Protein AF-A0A2J7VE51-F1 (afdb_monomer_lite)

Sequence (321 aa):
MEKVQTIRTIAELASIPEGDLPSCLAALHRGIVEARRQHAVALCEGLIASEVAFEFSTFIWRPTGKREAFSALAAKLGPETPVGELPVRPSVRFVLHQKNVFCLEDLSAISENELLRGDGVGVKTVGRLRELLQSIGLDLLPNPDQRGREFDESRALRRLPDEARASSLKGLSDTNSISHLGLRGGTLRRALRAGFRIIGELRATSPRVLATRFGRSERREIYARLLETGIAFSETPSPTELWKNGLVARDELQFPDEPETPLADLQPWLGAAFKPLQKRGMKDLGALLAAADRNELASISGIGKSTADKLVELIETHRTV

Radius of gyration: 29.29 Å; chains: 1; bounding box: 66×51×77 Å

Structure (mmCIF, N/CA/C/O backbone):
data_AF-A0A2J7VE51-F1
#
_entry.id   AF-A0A2J7VE51-F1
#
loop_
_atom_site.group_PDB
_atom_site.id
_atom_site.type_symbol
_atom_site.label_atom_id
_atom_site.label_alt_id
_atom_site.label_comp_id
_atom_site.label_asym_id
_atom_site.label_entity_id
_atom_site.label_seq_id
_atom_site.pdbx_PDB_ins_code
_atom_site.Cartn_x
_atom_site.Cartn_y
_atom_site.Cartn_z
_atom_site.occupancy
_atom_site.B_iso_or_equiv
_atom_site.auth_seq_id
_atom_site.auth_comp_id
_atom_site.auth_asym_id
_atom_site.auth_atom_id
_atom_site.pdbx_PDB_model_num
ATOM 1 N N . MET A 1 1 ? -38.245 -4.084 16.280 1.00 35.88 1 MET A N 1
ATOM 2 C CA . MET A 1 1 ? -38.831 -4.725 15.083 1.00 35.88 1 MET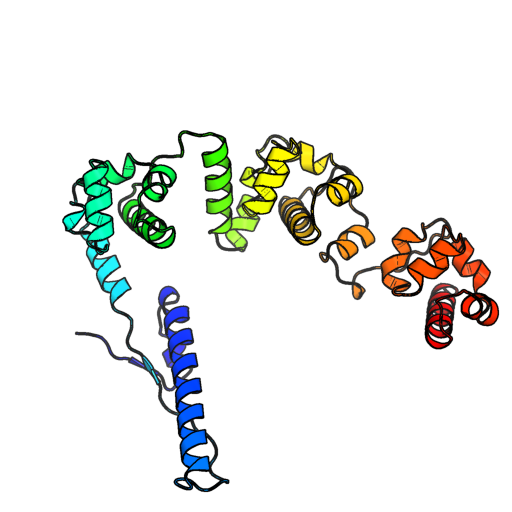 A CA 1
ATOM 3 C C . MET A 1 1 ? -37.780 -4.678 13.990 1.00 35.88 1 MET A C 1
ATOM 5 O O . MET A 1 1 ? -37.394 -3.580 13.617 1.00 35.88 1 MET A O 1
ATOM 9 N N . GLU A 1 2 ? -37.252 -5.822 13.549 1.00 47.28 2 GLU A N 1
ATOM 10 C CA . GLU A 1 2 ? -36.299 -5.862 12.428 1.00 47.28 2 GLU A CA 1
ATOM 11 C C . GLU A 1 2 ? -37.011 -5.376 11.156 1.00 47.28 2 GLU A C 1
ATOM 13 O O . GLU A 1 2 ? -37.992 -5.985 10.725 1.00 47.28 2 GLU A O 1
ATOM 18 N N . LYS A 1 3 ? -36.564 -4.256 10.572 1.00 58.28 3 LYS A N 1
ATOM 19 C CA . LYS A 1 3 ? -37.090 -3.780 9.286 1.00 58.28 3 LYS A CA 1
ATOM 20 C C . LYS A 1 3 ? -36.588 -4.709 8.184 1.00 58.28 3 LYS A C 1
ATOM 22 O O . LYS A 1 3 ? -35.434 -4.643 7.777 1.00 58.28 3 LYS A O 1
ATOM 27 N N . VAL A 1 4 ? -37.459 -5.596 7.720 1.00 67.31 4 VAL A N 1
ATOM 28 C CA . VAL A 1 4 ? -37.229 -6.393 6.514 1.00 67.31 4 VAL A CA 1
ATOM 29 C C . VAL A 1 4 ? -37.524 -5.501 5.311 1.00 67.31 4 VAL A C 1
ATOM 31 O O . VAL A 1 4 ? -38.643 -5.005 5.185 1.00 67.31 4 VAL A O 1
ATOM 34 N N . GLN A 1 5 ? -36.541 -5.288 4.438 1.00 74.25 5 GLN A N 1
ATOM 35 C CA . GLN A 1 5 ? -36.710 -4.477 3.233 1.00 74.25 5 GLN A CA 1
ATOM 36 C C . GLN A 1 5 ? -36.682 -5.388 2.005 1.00 74.25 5 GLN A C 1
ATOM 38 O O . GLN A 1 5 ? -35.756 -6.176 1.815 1.00 74.25 5 GLN A O 1
ATOM 43 N N . THR A 1 6 ? -37.725 -5.314 1.180 1.00 77.62 6 THR A N 1
ATOM 44 C CA . THR A 1 6 ? -37.756 -6.024 -0.106 1.00 77.62 6 THR A CA 1
ATOM 45 C C . THR A 1 6 ? -37.209 -5.083 -1.166 1.00 77.62 6 THR A C 1
ATOM 47 O O . THR A 1 6 ? -37.715 -3.976 -1.297 1.00 77.62 6 THR A O 1
ATOM 50 N N . ILE A 1 7 ? -36.177 -5.521 -1.883 1.00 76.38 7 ILE A N 1
ATOM 51 C CA . ILE A 1 7 ? -35.511 -4.776 -2.949 1.00 76.38 7 ILE A CA 1
ATOM 52 C C . ILE A 1 7 ? -35.886 -5.434 -4.278 1.00 76.38 7 ILE A C 1
ATOM 54 O O . ILE A 1 7 ? -35.604 -6.613 -4.516 1.00 76.38 7 ILE A O 1
ATOM 58 N N . ARG A 1 8 ? -36.555 -4.659 -5.124 1.00 73.94 8 ARG A N 1
ATOM 59 C CA . ARG A 1 8 ? -37.052 -5.007 -6.460 1.00 73.94 8 ARG A CA 1
ATOM 60 C C . ARG A 1 8 ? -36.501 -4.069 -7.530 1.00 73.94 8 ARG A C 1
ATOM 62 O O . ARG A 1 8 ? -36.429 -4.454 -8.690 1.00 73.94 8 ARG A O 1
ATOM 69 N N . THR A 1 9 ? -36.106 -2.850 -7.157 1.00 75.38 9 THR A N 1
ATOM 70 C CA . THR A 1 9 ? -35.620 -1.831 -8.101 1.00 75.38 9 THR A CA 1
ATOM 71 C C . THR A 1 9 ? -34.297 -1.201 -7.661 1.00 75.38 9 THR A C 1
ATOM 73 O O . THR A 1 9 ? -33.919 -1.238 -6.490 1.00 75.38 9 THR A O 1
ATOM 76 N N . ILE A 1 10 ? -33.587 -0.577 -8.608 1.00 74.31 10 ILE A N 1
ATOM 77 C CA . ILE A 1 10 ? -32.349 0.176 -8.334 1.00 74.31 10 ILE A CA 1
ATOM 78 C C . ILE A 1 10 ? -32.630 1.374 -7.410 1.00 74.31 10 ILE A C 1
ATOM 80 O O . ILE A 1 10 ? -31.809 1.697 -6.557 1.00 74.31 10 ILE A O 1
ATOM 84 N N . ALA A 1 11 ? -33.808 1.994 -7.524 1.00 74.25 11 ALA A N 1
ATOM 85 C CA . ALA A 1 11 ? -34.221 3.092 -6.652 1.00 74.25 11 ALA A CA 1
ATOM 86 C C . ALA A 1 11 ? -34.352 2.648 -5.183 1.00 74.25 11 ALA A C 1
ATOM 88 O O . ALA A 1 11 ? -33.939 3.365 -4.275 1.00 74.25 11 ALA A O 1
ATOM 89 N N . GLU A 1 12 ? -34.855 1.435 -4.939 1.00 75.62 12 GLU A N 1
ATOM 90 C CA . GLU A 1 12 ? -34.926 0.860 -3.590 1.00 75.62 12 GLU A CA 1
ATOM 91 C C . GLU A 1 12 ? -33.536 0.507 -3.045 1.00 75.62 12 GLU A C 1
ATOM 93 O O . GLU A 1 12 ? -33.290 0.676 -1.852 1.00 75.62 12 GLU A O 1
ATOM 98 N N . LEU A 1 13 ? -32.599 0.101 -3.907 1.00 75.25 13 LEU A N 1
ATOM 99 C CA . LEU A 1 13 ? -31.197 -0.096 -3.525 1.00 75.25 13 LEU A CA 1
ATOM 100 C C . LEU A 1 13 ? -30.517 1.231 -3.135 1.00 75.25 13 LEU A C 1
ATOM 102 O O . LEU A 1 13 ? -29.744 1.266 -2.182 1.00 75.25 13 LEU A O 1
ATOM 106 N N . ALA A 1 14 ? -30.833 2.322 -3.840 1.00 76.19 14 ALA A N 1
ATOM 107 C CA . ALA A 1 14 ? -30.306 3.661 -3.560 1.00 76.19 14 ALA A CA 1
ATOM 108 C C . ALA A 1 14 ? -30.848 4.270 -2.253 1.00 76.19 14 ALA A C 1
ATOM 110 O O . ALA A 1 14 ? -30.254 5.197 -1.714 1.00 76.19 14 ALA A O 1
ATOM 111 N N . SER A 1 15 ? -31.952 3.736 -1.717 1.00 76.44 15 SER A N 1
ATOM 112 C CA . SER A 1 15 ? -32.501 4.151 -0.418 1.00 76.44 15 SER A CA 1
ATOM 113 C C . SER A 1 15 ? -31.741 3.585 0.793 1.00 76.44 15 SER A C 1
ATOM 115 O O . SER A 1 15 ? -32.050 3.929 1.935 1.00 76.44 15 SER A O 1
ATOM 117 N N . ILE A 1 16 ? -30.761 2.704 0.563 1.00 76.69 16 ILE A N 1
ATOM 118 C CA . ILE A 1 16 ? -29.966 2.060 1.612 1.00 76.69 16 ILE A CA 1
ATOM 119 C C . ILE A 1 16 ? -28.848 3.010 2.064 1.00 76.69 16 ILE A C 1
ATOM 121 O O . ILE A 1 16 ? -28.157 3.571 1.214 1.00 76.69 16 ILE A O 1
ATOM 125 N N . PRO A 1 17 ? -28.600 3.159 3.381 1.00 77.06 17 PRO A N 1
ATOM 126 C CA . PRO A 1 17 ? -27.478 3.948 3.881 1.00 77.06 17 PRO A CA 1
ATOM 127 C C . PRO A 1 17 ? -26.143 3.494 3.273 1.00 77.06 17 PRO A C 1
ATOM 129 O O . PRO A 1 17 ? -25.853 2.295 3.241 1.00 77.06 17 PRO A O 1
ATOM 132 N N . GLU A 1 18 ? -25.293 4.441 2.858 1.00 70.19 18 GLU A N 1
ATOM 133 C CA . GLU A 1 18 ? -24.007 4.156 2.189 1.00 70.19 18 GLU A CA 1
ATOM 134 C C . GLU A 1 18 ? -23.129 3.162 2.963 1.00 70.19 18 GLU A C 1
ATOM 136 O O . GLU A 1 18 ? -22.454 2.316 2.378 1.00 70.19 18 GLU A O 1
ATOM 141 N N . GLY A 1 19 ? -23.184 3.206 4.297 1.00 63.53 19 GLY A N 1
ATOM 142 C CA . GLY A 1 19 ? -22.438 2.292 5.156 1.00 63.53 19 GLY A CA 1
ATOM 143 C C . GLY A 1 19 ? -22.862 0.824 5.035 1.00 63.53 19 GLY A C 1
ATOM 144 O O . GLY A 1 19 ? -22.019 -0.057 5.223 1.00 63.53 19 GLY A O 1
ATOM 145 N N . ASP A 1 20 ? -24.130 0.546 4.730 1.00 71.12 20 ASP A N 1
ATOM 146 C CA . ASP A 1 20 ? -24.686 -0.811 4.673 1.00 71.12 20 ASP A CA 1
ATOM 147 C C . ASP A 1 20 ? -24.828 -1.342 3.241 1.00 71.12 20 ASP A C 1
ATOM 149 O O . ASP A 1 20 ? -24.995 -2.552 3.041 1.00 71.12 20 ASP A O 1
ATOM 153 N N . LEU A 1 21 ? -24.646 -0.469 2.246 1.00 78.69 21 LEU A N 1
ATOM 154 C CA . LEU A 1 21 ? -24.623 -0.810 0.828 1.00 78.69 21 LEU A CA 1
ATOM 155 C C . LEU A 1 21 ? -23.650 -1.964 0.500 1.00 78.69 21 LEU A C 1
ATOM 157 O O . LEU A 1 21 ? -24.078 -2.904 -0.172 1.00 78.69 21 LEU A O 1
ATOM 161 N N . PRO A 1 22 ? -22.401 -2.024 1.021 1.00 74.94 22 PRO A N 1
ATOM 162 C CA . PRO A 1 22 ? -21.503 -3.149 0.740 1.00 74.94 22 PRO A CA 1
ATOM 163 C C . PRO A 1 22 ? -22.025 -4.490 1.276 1.00 74.94 22 PRO A C 1
ATOM 165 O O . PRO A 1 22 ? -21.858 -5.533 0.641 1.00 74.94 22 PRO A O 1
ATOM 168 N N . SER A 1 23 ? -22.677 -4.478 2.444 1.00 74.38 23 SER A N 1
ATOM 169 C CA . SER A 1 23 ? -23.259 -5.680 3.058 1.00 74.38 23 SER A CA 1
ATOM 170 C C . SER A 1 23 ? -24.489 -6.154 2.284 1.00 74.38 23 SER A C 1
ATOM 172 O O . SER A 1 23 ? -24.639 -7.353 2.026 1.00 74.38 23 SER A O 1
ATOM 174 N N . CYS A 1 24 ? -25.334 -5.209 1.860 1.00 80.56 24 CYS A N 1
ATOM 175 C CA . CYS A 1 24 ? -26.478 -5.474 0.999 1.00 80.56 24 CYS A CA 1
ATOM 176 C C . CYS A 1 24 ? -26.044 -6.058 -0.349 1.00 80.56 24 CYS A C 1
ATOM 178 O O . CYS A 1 24 ? -26.534 -7.117 -0.733 1.00 80.56 24 CYS A O 1
ATOM 180 N N . LEU A 1 25 ? -25.069 -5.447 -1.027 1.00 82.50 25 LEU A N 1
ATOM 181 C CA . LEU A 1 25 ? -24.543 -5.932 -2.308 1.00 82.50 25 LEU A CA 1
ATOM 182 C C . LEU A 1 25 ? -23.928 -7.332 -2.191 1.00 82.50 25 LEU A C 1
ATOM 184 O O . LEU A 1 25 ? -24.184 -8.196 -3.030 1.00 82.50 25 LEU A O 1
ATOM 188 N N . ALA A 1 26 ? -23.173 -7.602 -1.122 1.00 76.75 26 ALA A N 1
ATOM 189 C CA . ALA A 1 26 ? -22.632 -8.937 -0.871 1.00 76.75 26 ALA A CA 1
ATOM 190 C C . ALA A 1 26 ? -23.738 -9.982 -0.631 1.00 76.75 26 ALA A C 1
ATOM 192 O O . ALA A 1 26 ? -23.602 -11.139 -1.032 1.00 76.75 26 ALA A O 1
ATOM 193 N N . ALA A 1 27 ? -24.829 -9.597 0.035 1.00 80.19 27 ALA A N 1
ATOM 194 C CA . ALA A 1 27 ? -25.980 -10.466 0.254 1.00 80.19 27 ALA A CA 1
ATOM 195 C C . ALA A 1 27 ? -26.798 -10.686 -1.030 1.00 80.19 27 ALA A C 1
ATOM 197 O O . ALA A 1 27 ? -27.180 -11.823 -1.300 1.00 80.19 27 ALA A O 1
ATOM 198 N N . LEU A 1 28 ? -26.977 -9.646 -1.848 1.00 84.12 28 LEU A N 1
ATOM 199 C CA . LEU A 1 28 ? -27.619 -9.715 -3.160 1.00 84.12 28 LEU A CA 1
ATOM 200 C C . LEU A 1 28 ? -26.856 -10.660 -4.094 1.00 84.12 28 LEU A C 1
ATOM 202 O O . LEU A 1 28 ? -27.450 -11.562 -4.677 1.00 84.12 28 LEU A O 1
ATOM 206 N N . HIS A 1 29 ? -25.529 -10.520 -4.167 1.00 82.94 29 HIS A N 1
ATOM 207 C CA . HIS A 1 29 ? -24.683 -11.403 -4.970 1.00 82.94 29 HIS A CA 1
ATOM 208 C C . HIS A 1 29 ? -24.836 -12.873 -4.553 1.00 82.94 29 HIS A C 1
ATOM 210 O O . HIS A 1 29 ? -25.010 -13.742 -5.403 1.00 82.94 29 HIS A O 1
ATOM 216 N N . ARG A 1 30 ? -24.833 -13.165 -3.243 1.00 79.25 30 ARG A N 1
ATOM 217 C CA . ARG A 1 30 ? -25.091 -14.528 -2.742 1.00 79.25 30 ARG A CA 1
ATOM 218 C C . ARG A 1 30 ? -26.484 -15.031 -3.126 1.00 79.25 30 ARG A C 1
ATOM 220 O O . ARG A 1 30 ? -26.600 -16.182 -3.526 1.00 79.25 30 ARG A O 1
ATOM 227 N N . GLY A 1 31 ? -27.507 -14.180 -3.032 1.00 80.50 31 GLY A N 1
ATOM 228 C CA . GLY A 1 31 ? -28.876 -14.519 -3.429 1.00 80.50 31 GLY A CA 1
ATOM 229 C C . GLY A 1 31 ? -28.990 -14.882 -4.910 1.00 80.50 31 GLY A C 1
ATOM 230 O O . GLY A 1 31 ? -29.589 -15.899 -5.242 1.00 80.50 31 GLY A O 1
ATOM 231 N N . ILE A 1 32 ? -28.346 -14.110 -5.791 1.00 83.19 32 ILE A N 1
ATOM 232 C CA . ILE A 1 32 ? -28.325 -14.379 -7.238 1.00 83.19 32 ILE A CA 1
ATOM 233 C C . ILE A 1 32 ? -27.603 -15.696 -7.540 1.00 83.19 32 ILE A C 1
ATOM 235 O O . ILE A 1 32 ? -28.092 -16.498 -8.333 1.00 83.19 32 ILE A O 1
ATOM 239 N N . VAL A 1 33 ? -26.444 -15.932 -6.917 1.00 81.44 33 VAL A N 1
ATOM 240 C CA . VAL A 1 33 ? -25.674 -17.170 -7.116 1.00 81.44 33 VAL A CA 1
ATOM 241 C C . VAL A 1 33 ? -26.476 -18.393 -6.674 1.00 81.44 33 VAL A C 1
ATOM 243 O O . VAL A 1 33 ? -26.521 -19.384 -7.400 1.00 81.44 33 VAL A O 1
ATOM 246 N N . GLU A 1 34 ? -27.141 -18.320 -5.523 1.00 78.69 34 GLU A N 1
ATOM 247 C CA . GLU A 1 34 ? -27.953 -19.426 -5.016 1.00 78.69 34 GLU A CA 1
ATOM 248 C C . GLU A 1 34 ? -29.196 -19.667 -5.883 1.00 78.69 34 GLU A C 1
ATOM 250 O O . GLU A 1 34 ? -29.487 -20.809 -6.227 1.00 78.69 34 GLU A O 1
ATOM 255 N N . ALA A 1 35 ? -29.877 -18.612 -6.334 1.00 80.94 35 ALA A N 1
ATOM 256 C CA . ALA A 1 35 ? -31.009 -18.749 -7.248 1.00 80.94 35 ALA A CA 1
ATOM 257 C C . ALA A 1 35 ? -30.589 -19.364 -8.595 1.00 80.94 35 ALA A C 1
ATOM 259 O O . ALA A 1 35 ? -31.282 -20.232 -9.123 1.00 80.94 35 ALA A O 1
ATOM 260 N N . ARG A 1 36 ? -29.420 -18.984 -9.134 1.00 81.88 36 ARG A N 1
ATOM 261 C CA . ARG A 1 36 ? -28.858 -19.613 -10.344 1.00 81.88 36 ARG A CA 1
ATOM 262 C C . ARG A 1 36 ? -28.540 -21.084 -10.126 1.00 81.88 36 ARG A C 1
ATOM 264 O O . ARG A 1 36 ? -28.788 -21.900 -11.009 1.00 81.88 36 ARG A O 1
ATOM 271 N N . ARG A 1 37 ? -28.000 -21.428 -8.955 1.00 77.31 37 ARG A N 1
ATOM 272 C CA . ARG A 1 37 ? -27.734 -22.817 -8.582 1.00 77.31 37 ARG A CA 1
ATOM 273 C C . ARG A 1 37 ? -29.031 -23.625 -8.524 1.00 77.31 37 ARG A C 1
ATOM 275 O O . ARG A 1 37 ? -29.078 -24.701 -9.105 1.00 77.31 37 ARG A O 1
ATOM 282 N N . GLN A 1 38 ? -30.070 -23.108 -7.872 1.00 79.56 38 GLN A N 1
ATOM 283 C CA . GLN A 1 38 ? -31.377 -23.769 -7.786 1.00 79.56 38 GLN A CA 1
ATOM 284 C C . GLN A 1 38 ? -32.016 -23.948 -9.167 1.00 79.56 38 GLN A C 1
ATOM 286 O O . GLN A 1 38 ? -32.520 -25.024 -9.470 1.00 79.56 38 GLN A O 1
ATOM 291 N N . HIS A 1 39 ? -31.913 -22.941 -10.037 1.00 78.00 39 HIS A N 1
ATOM 292 C CA . HIS A 1 39 ? -32.370 -23.031 -11.423 1.00 78.00 39 HIS A CA 1
ATOM 293 C C . HIS A 1 39 ? -31.613 -24.106 -12.220 1.00 78.00 39 HIS A C 1
ATOM 295 O O . HIS A 1 39 ? -32.219 -24.885 -12.948 1.00 78.00 39 HIS A O 1
ATOM 301 N N . ALA A 1 40 ? -30.289 -24.191 -12.065 1.00 73.31 40 ALA A N 1
ATOM 302 C CA . ALA A 1 40 ? -29.489 -25.228 -12.715 1.00 73.31 40 ALA A CA 1
ATOM 303 C C . ALA A 1 40 ? -29.859 -26.638 -12.224 1.00 73.31 40 ALA A C 1
ATOM 305 O O . ALA A 1 40 ? -29.974 -27.551 -13.035 1.00 73.31 40 ALA A O 1
ATOM 306 N N . VAL A 1 41 ? -30.100 -26.807 -10.919 1.00 72.94 41 VAL A N 1
ATOM 307 C CA . VAL A 1 41 ? -30.575 -28.079 -10.346 1.00 72.94 41 VAL A CA 1
ATOM 308 C C . VAL A 1 41 ? -31.944 -28.452 -10.918 1.00 72.94 41 VAL A C 1
ATOM 310 O O . VAL A 1 41 ? -32.111 -29.567 -11.397 1.00 72.94 41 VAL A O 1
ATOM 313 N N . ALA A 1 42 ? -32.887 -27.509 -10.965 1.00 73.06 42 ALA A N 1
ATOM 314 C CA . ALA A 1 42 ? -34.224 -27.749 -11.505 1.00 73.06 42 ALA A CA 1
ATOM 315 C C . ALA A 1 42 ? -34.214 -28.118 -13.004 1.00 73.06 42 ALA A C 1
ATOM 317 O O . ALA A 1 42 ? -35.016 -28.949 -13.429 1.00 73.06 42 ALA A O 1
ATOM 318 N N . LEU A 1 43 ? -33.289 -27.558 -13.797 1.00 73.62 43 LEU A N 1
ATOM 319 C CA . LEU A 1 43 ? -33.060 -27.965 -15.191 1.00 73.62 43 LEU A CA 1
ATOM 320 C C . LEU A 1 43 ? -32.503 -29.391 -15.289 1.00 73.62 43 LEU A C 1
ATOM 322 O O . LEU A 1 43 ? -32.978 -30.183 -16.099 1.00 73.62 43 LEU A O 1
ATOM 326 N N . CYS A 1 44 ? -31.504 -29.729 -14.468 1.00 72.88 44 CYS A N 1
ATOM 327 C CA . CYS A 1 44 ? -30.902 -31.063 -14.458 1.00 72.88 44 CYS A CA 1
ATOM 328 C C . CYS A 1 44 ? -31.884 -32.153 -14.004 1.00 72.88 44 CYS A C 1
ATOM 330 O O . CYS A 1 44 ? -31.809 -33.277 -14.493 1.00 72.88 44 CYS A O 1
ATOM 332 N N . GLU A 1 45 ? -32.799 -31.822 -13.094 1.00 77.12 45 GLU A N 1
ATOM 333 C CA . GLU A 1 45 ? -33.828 -32.731 -12.575 1.00 77.12 45 GLU A CA 1
ATOM 334 C C . GLU A 1 45 ? -35.098 -32.774 -13.449 1.00 77.12 45 GLU A C 1
ATOM 336 O O . GLU A 1 45 ? -36.031 -33.511 -13.139 1.00 77.12 45 GLU A O 1
ATOM 341 N N . GLY A 1 46 ? -35.150 -32.007 -14.547 1.00 74.88 46 GLY A N 1
ATOM 342 C CA . GLY A 1 46 ? -36.293 -31.973 -15.468 1.00 74.88 46 GLY A CA 1
ATOM 343 C C . GLY A 1 46 ? -37.553 -31.316 -14.890 1.00 74.88 46 GLY A C 1
ATOM 344 O O . GLY A 1 46 ? -38.642 -31.494 -15.431 1.00 74.88 46 GLY A O 1
ATOM 345 N N . LEU A 1 47 ? -37.418 -30.559 -13.797 1.00 64.44 47 LEU A N 1
ATOM 346 C CA . LEU A 1 47 ? -38.519 -29.851 -13.135 1.00 64.44 47 LEU A CA 1
ATOM 347 C C . LEU A 1 47 ? -38.957 -28.597 -13.908 1.00 64.44 47 LEU A C 1
ATOM 349 O O . LEU A 1 47 ? -40.075 -28.118 -13.724 1.00 64.44 47 LEU A O 1
ATOM 353 N N . ILE A 1 48 ? -38.084 -28.066 -14.768 1.00 76.00 48 ILE A N 1
ATOM 354 C CA . ILE A 1 48 ? -38.343 -26.927 -15.656 1.00 76.00 48 ILE A CA 1
ATOM 355 C C . ILE A 1 48 ? -37.817 -27.220 -17.066 1.00 76.00 48 ILE A C 1
ATOM 357 O O . ILE A 1 48 ? -36.812 -27.911 -17.233 1.00 76.00 48 ILE A O 1
ATOM 361 N N . ALA A 1 49 ? -38.505 -26.705 -18.089 1.00 73.44 49 ALA A N 1
ATOM 362 C CA . ALA A 1 49 ? -38.103 -26.880 -19.483 1.00 73.44 49 ALA A CA 1
ATOM 363 C C . ALA A 1 49 ? -36.805 -26.115 -19.790 1.00 73.44 49 ALA A C 1
ATOM 365 O O . ALA A 1 49 ? -36.562 -25.040 -19.241 1.00 73.44 49 ALA A O 1
ATOM 366 N N . SER A 1 50 ? -35.999 -26.633 -20.722 1.00 75.12 50 SER A N 1
ATOM 367 C CA . SER A 1 50 ? -34.707 -26.046 -21.115 1.00 75.12 50 SER A CA 1
ATOM 368 C C . SER A 1 50 ? -34.795 -24.623 -21.671 1.00 75.12 50 SER A C 1
ATOM 370 O O . SER A 1 50 ? -33.788 -23.925 -21.726 1.00 75.12 50 SER A O 1
ATOM 372 N N . GLU A 1 51 ? -35.986 -24.198 -22.087 1.00 79.44 51 GLU A N 1
ATOM 373 C CA . GLU A 1 51 ? -36.245 -22.881 -22.675 1.00 79.44 51 GLU A CA 1
ATOM 374 C C . GLU A 1 51 ? -36.601 -21.810 -21.632 1.00 79.44 51 GLU A C 1
ATOM 376 O O . GLU A 1 51 ? -36.689 -20.629 -21.962 1.00 79.44 51 GLU A O 1
ATOM 381 N N . VAL A 1 52 ? -36.794 -22.196 -20.365 1.00 78.62 52 VAL A N 1
ATOM 382 C CA . VAL A 1 52 ? -37.119 -21.249 -19.295 1.00 78.62 52 VAL A CA 1
ATOM 383 C C . VAL A 1 52 ? -35.867 -20.451 -18.927 1.00 78.62 52 VAL A C 1
ATOM 385 O O . VAL A 1 52 ? -34.868 -20.997 -18.454 1.00 78.62 52 VAL A O 1
ATOM 388 N N . ALA A 1 53 ? -35.921 -19.139 -19.158 1.00 78.44 53 ALA A N 1
ATOM 389 C CA . ALA A 1 53 ? -34.855 -18.220 -18.792 1.00 78.44 53 ALA A CA 1
ATOM 390 C C . ALA A 1 53 ? -34.812 -17.992 -17.273 1.00 78.44 53 ALA A C 1
ATOM 392 O O . ALA A 1 53 ? -35.839 -17.904 -16.602 1.00 78.44 53 ALA A O 1
ATOM 393 N N . PHE A 1 54 ? -33.603 -17.841 -16.732 1.00 80.69 54 PHE A N 1
ATOM 394 C CA . PHE A 1 54 ? -33.409 -17.499 -15.327 1.00 80.69 54 PHE A CA 1
ATOM 395 C C . PHE A 1 54 ? -33.876 -16.064 -15.042 1.00 80.69 54 PHE A C 1
ATOM 397 O O . PHE A 1 54 ? -33.263 -15.106 -15.520 1.00 80.69 54 PHE A O 1
ATOM 404 N N . GLU A 1 55 ? -34.891 -15.914 -14.190 1.00 79.25 55 GLU A N 1
ATOM 405 C CA . GLU A 1 55 ? -35.365 -14.619 -13.697 1.00 79.25 55 GLU A CA 1
ATOM 406 C C . GLU A 1 55 ? -35.133 -14.469 -12.188 1.00 79.25 55 GLU A C 1
ATOM 408 O O . GLU A 1 55 ? -35.501 -15.326 -11.385 1.00 79.25 55 GLU A O 1
ATOM 413 N N . PHE A 1 56 ? -34.538 -13.343 -11.786 1.00 77.56 56 PHE A N 1
ATOM 414 C CA . PHE A 1 56 ? -34.331 -12.983 -10.383 1.00 77.56 56 PHE A CA 1
ATOM 415 C C . PHE A 1 56 ? -35.096 -11.696 -10.072 1.00 77.56 56 PHE A C 1
ATOM 417 O O . PHE A 1 56 ? -34.604 -10.595 -10.312 1.00 77.56 56 PHE A O 1
ATOM 424 N N . SER A 1 57 ? -36.328 -11.839 -9.583 1.00 72.62 57 SER A N 1
ATOM 425 C CA . SER A 1 57 ? -37.301 -10.740 -9.501 1.00 72.62 57 SER A CA 1
ATOM 426 C C . SER A 1 57 ? -37.373 -10.050 -8.136 1.00 72.62 57 SER A C 1
ATOM 428 O O . SER A 1 57 ? -37.770 -8.887 -8.055 1.00 72.62 57 SER A O 1
ATOM 430 N N . THR A 1 58 ? -36.993 -10.726 -7.048 1.00 76.12 58 THR A N 1
ATOM 431 C CA . THR A 1 58 ? -37.104 -10.160 -5.695 1.00 76.12 58 THR A CA 1
ATOM 432 C C . THR A 1 58 ? -35.950 -10.569 -4.794 1.00 76.12 58 THR A C 1
ATOM 434 O O . THR A 1 58 ? -35.650 -11.755 -4.662 1.00 76.12 58 THR A O 1
ATOM 437 N N . PHE A 1 59 ? -35.370 -9.595 -4.093 1.00 81.94 59 PHE A N 1
ATOM 438 C CA . PHE A 1 59 ? -34.387 -9.829 -3.042 1.00 81.94 59 PHE A CA 1
ATOM 439 C C . PHE A 1 59 ? -34.907 -9.289 -1.712 1.00 81.94 59 PHE A C 1
ATOM 441 O O . PHE A 1 59 ? -35.200 -8.105 -1.577 1.00 81.94 59 PHE A O 1
ATOM 448 N N . ILE A 1 60 ? -35.024 -10.155 -0.708 1.00 77.81 60 ILE A N 1
ATOM 449 C CA . ILE A 1 60 ? -35.388 -9.734 0.645 1.00 77.81 60 ILE A CA 1
ATOM 450 C C . ILE A 1 60 ? -34.096 -9.507 1.420 1.00 77.81 60 ILE A C 1
ATOM 452 O O . ILE A 1 60 ? -33.388 -10.457 1.762 1.00 77.81 60 ILE A O 1
ATOM 456 N N . TRP A 1 61 ? -33.799 -8.245 1.714 1.00 74.94 61 TRP A N 1
ATOM 457 C CA . TRP A 1 61 ? -32.660 -7.881 2.534 1.00 74.94 61 TRP A CA 1
ATOM 458 C C . TRP A 1 61 ? -33.091 -7.663 3.979 1.00 74.94 61 TRP A C 1
ATOM 460 O O . TRP A 1 61 ? -34.060 -6.966 4.287 1.00 74.94 61 TRP A O 1
ATOM 470 N N . ARG A 1 62 ? -32.339 -8.279 4.888 1.00 71.25 62 ARG A N 1
ATOM 471 C CA . ARG A 1 62 ? -32.428 -8.002 6.316 1.00 71.25 62 ARG A CA 1
ATOM 472 C C . ARG A 1 62 ? -31.147 -7.276 6.696 1.00 71.25 62 ARG A C 1
ATOM 474 O O . ARG A 1 62 ? -30.083 -7.904 6.619 1.00 71.25 62 ARG A O 1
ATOM 481 N N . PRO A 1 63 ? -31.219 -5.991 7.082 1.00 63.78 63 PRO A N 1
ATOM 482 C CA . PRO A 1 63 ? -30.080 -5.316 7.668 1.00 63.78 63 PRO A CA 1
ATOM 483 C C . PRO A 1 63 ? -29.588 -6.184 8.817 1.00 63.78 63 PRO A C 1
ATOM 485 O O . PRO A 1 63 ? -30.353 -6.571 9.701 1.00 63.78 63 PRO A O 1
ATOM 488 N N . THR A 1 64 ? -28.311 -6.556 8.800 1.00 58.59 64 THR A N 1
ATOM 489 C CA . THR A 1 64 ? -27.712 -7.163 9.983 1.00 58.59 64 THR A CA 1
ATOM 490 C C . THR A 1 64 ? -27.753 -6.103 11.075 1.00 58.59 64 THR A C 1
ATOM 492 O O . THR A 1 64 ? -26.867 -5.251 11.111 1.00 58.59 64 THR A O 1
ATOM 495 N N . GLY A 1 65 ? -28.743 -6.171 11.973 1.00 47.66 65 GLY A N 1
ATOM 496 C CA . GLY A 1 65 ? -28.983 -5.225 13.078 1.00 47.66 65 GLY A CA 1
ATOM 497 C C . GLY A 1 65 ? -27.814 -5.050 14.057 1.00 47.66 65 GLY A C 1
ATOM 498 O O . GLY A 1 65 ? -27.915 -4.341 15.048 1.00 47.66 65 GLY A O 1
ATOM 499 N N . LYS A 1 66 ? -26.664 -5.660 13.763 1.00 52.97 66 LYS A N 1
ATOM 500 C CA . LYS A 1 66 ? -25.396 -5.478 14.457 1.00 52.97 66 LYS A CA 1
ATOM 501 C C . LYS A 1 66 ? -24.931 -4.023 14.460 1.00 52.97 66 LYS A C 1
ATOM 503 O O . LYS A 1 66 ? -24.253 -3.665 15.408 1.00 52.97 66 LYS A O 1
ATOM 508 N N . ARG A 1 67 ? -25.258 -3.203 13.451 1.00 48.81 67 ARG A N 1
ATOM 509 C CA . ARG A 1 67 ? -24.790 -1.806 13.380 1.00 48.81 67 ARG A CA 1
ATOM 510 C C . ARG A 1 67 ? -25.726 -0.813 14.069 1.00 48.81 67 ARG A C 1
ATOM 512 O O . ARG A 1 67 ? -25.235 0.022 14.814 1.00 48.81 67 ARG A O 1
ATOM 519 N N . GLU A 1 68 ? -27.044 -0.961 13.923 1.00 49.44 68 GLU A N 1
ATOM 520 C CA . GLU A 1 68 ? -28.024 -0.177 14.698 1.00 49.44 68 GLU A CA 1
ATOM 521 C C . GLU A 1 68 ? -27.913 -0.476 16.198 1.00 49.44 68 GLU A C 1
ATOM 523 O O . GLU A 1 68 ? -27.879 0.448 17.004 1.00 49.44 68 GLU A O 1
ATOM 528 N N . ALA A 1 69 ? -27.741 -1.748 16.581 1.00 51.91 69 ALA A N 1
ATOM 529 C CA . ALA A 1 69 ? -27.465 -2.114 17.969 1.00 51.91 69 ALA A CA 1
ATOM 530 C C . ALA A 1 69 ? -26.129 -1.539 18.469 1.00 51.91 69 ALA A C 1
ATOM 532 O O . ALA A 1 69 ? -26.039 -1.135 19.620 1.00 51.91 69 ALA A O 1
ATOM 533 N N . PHE A 1 70 ? -25.101 -1.471 17.618 1.00 53.25 70 PHE A N 1
ATOM 534 C CA . PHE A 1 70 ? -23.792 -0.912 17.973 1.00 53.25 70 PHE A CA 1
ATOM 535 C C . PHE A 1 70 ? -23.812 0.616 18.076 1.00 53.25 70 PHE A C 1
ATOM 537 O O . PHE A 1 70 ? -23.203 1.158 18.985 1.00 53.25 70 PHE A O 1
ATOM 544 N N . SER A 1 71 ? -24.545 1.312 17.204 1.00 53.06 71 SER A N 1
ATOM 545 C CA . SER A 1 71 ? -24.730 2.767 17.262 1.00 53.06 71 SER A CA 1
ATOM 546 C C . SER A 1 71 ? -25.613 3.183 18.445 1.00 53.06 71 SER A C 1
ATOM 548 O O . SER A 1 71 ? -25.282 4.133 19.150 1.00 53.06 71 SER A O 1
ATOM 550 N N . ALA A 1 72 ? -26.679 2.428 18.733 1.00 56.81 72 ALA A N 1
ATOM 551 C CA . ALA A 1 72 ? -27.510 2.633 19.919 1.00 56.81 72 ALA A CA 1
ATOM 552 C C . ALA A 1 72 ? -26.773 2.290 21.226 1.00 56.81 72 ALA A C 1
ATOM 554 O O . ALA A 1 72 ? -27.035 2.912 22.254 1.00 56.81 72 ALA A O 1
ATOM 555 N N . LEU A 1 73 ? -25.857 1.313 21.192 1.00 62.81 73 LEU A N 1
ATOM 556 C CA . LEU A 1 73 ? -24.954 1.029 22.303 1.00 62.81 73 LEU A CA 1
ATOM 557 C C . LEU A 1 73 ? -23.952 2.171 22.469 1.00 62.81 73 LEU A C 1
ATOM 559 O O . LEU A 1 73 ? -23.848 2.681 23.571 1.00 62.81 73 LEU A O 1
ATOM 563 N N . ALA A 1 74 ? -23.294 2.619 21.394 1.00 59.47 74 ALA A N 1
ATOM 564 C CA . ALA A 1 74 ? -22.304 3.698 21.414 1.00 59.47 74 ALA A CA 1
ATOM 565 C C . ALA A 1 74 ? -22.844 4.993 22.038 1.00 59.47 74 ALA A C 1
ATOM 567 O O . ALA A 1 74 ? -22.148 5.618 22.825 1.00 59.47 74 ALA A O 1
ATOM 568 N N . ALA A 1 75 ? -24.113 5.335 21.788 1.00 62.16 75 ALA A N 1
ATOM 569 C CA . ALA A 1 75 ? -24.775 6.478 22.424 1.00 62.16 75 ALA A CA 1
ATOM 570 C C . ALA A 1 75 ? -24.960 6.342 23.954 1.00 62.16 75 ALA A C 1
ATOM 572 O O . ALA A 1 75 ? -25.262 7.325 24.624 1.00 62.16 75 ALA A O 1
ATOM 573 N N . LYS A 1 76 ? -24.819 5.130 24.504 1.00 70.50 76 LYS A N 1
ATOM 574 C CA . LYS A 1 76 ? -24.897 4.815 25.940 1.00 70.50 76 LYS A CA 1
ATOM 575 C C . LYS A 1 76 ? -23.542 4.462 26.556 1.00 70.50 76 LYS A C 1
ATOM 577 O O . LYS A 1 76 ? -23.486 4.243 27.763 1.00 70.50 76 LYS A O 1
ATOM 582 N N . LEU A 1 77 ? -22.484 4.357 25.751 1.00 75.31 77 LEU A N 1
ATOM 583 C CA . LEU A 1 77 ? -21.148 4.065 26.254 1.00 75.31 77 LEU A CA 1
ATOM 584 C C . LEU A 1 77 ? -20.539 5.342 26.830 1.00 75.31 77 LEU A C 1
ATOM 586 O O . LEU A 1 77 ? -20.618 6.411 26.230 1.00 75.31 77 LEU A O 1
ATOM 590 N N . GLY A 1 78 ? -19.908 5.207 27.988 1.00 76.12 78 GLY A N 1
ATOM 591 C CA . GLY A 1 78 ? -19.046 6.213 28.591 1.00 76.12 78 GLY A CA 1
ATOM 592 C C . GLY A 1 78 ? -17.695 5.599 28.970 1.00 76.12 78 GLY A C 1
ATOM 593 O O . GLY A 1 78 ? -17.534 4.379 28.891 1.00 76.12 78 GLY A O 1
ATOM 594 N N . PRO A 1 79 ? -16.721 6.415 29.402 1.00 78.06 79 PRO A N 1
ATOM 595 C CA . PRO A 1 79 ? -15.407 5.930 29.843 1.00 78.06 79 PRO A CA 1
ATOM 596 C C . PRO A 1 79 ? -15.503 4.850 30.936 1.00 78.06 79 PRO A C 1
ATOM 598 O O . PRO A 1 79 ? -14.834 3.822 30.871 1.00 78.06 79 PRO A O 1
ATOM 601 N N . GLU A 1 80 ? -16.446 5.023 31.861 1.00 83.94 80 GLU A N 1
ATOM 602 C CA . GLU A 1 80 ? -16.714 4.114 32.983 1.00 83.94 80 GLU A CA 1
ATOM 603 C C . GLU A 1 80 ? -17.435 2.815 32.581 1.00 83.94 80 GLU A C 1
ATOM 605 O O . GLU A 1 80 ? -17.672 1.945 33.421 1.00 83.94 80 GLU A O 1
ATOM 610 N N . THR A 1 81 ? -17.835 2.656 31.311 1.00 84.06 81 THR A N 1
ATOM 611 C CA . THR A 1 81 ? -18.612 1.483 30.902 1.00 84.06 81 THR A CA 1
ATOM 612 C C . THR A 1 81 ? -17.787 0.201 31.060 1.00 84.06 81 THR A C 1
ATOM 614 O O . THR A 1 81 ? -16.707 0.094 30.468 1.00 84.06 81 THR A O 1
ATOM 617 N N . PRO A 1 82 ? -18.296 -0.814 31.786 1.00 86.25 82 PRO A N 1
ATOM 618 C CA . PRO A 1 82 ? -17.586 -2.066 31.986 1.00 86.25 82 PRO A CA 1
ATOM 619 C C . PRO A 1 82 ? -17.364 -2.837 30.684 1.00 86.25 82 PRO A C 1
ATOM 621 O O . PRO A 1 82 ? -18.256 -2.971 29.843 1.00 86.25 82 PRO A O 1
ATOM 624 N N . VAL A 1 83 ? -16.213 -3.500 30.569 1.00 85.06 83 VAL A N 1
ATOM 625 C CA . VAL A 1 83 ? -15.897 -4.409 29.451 1.00 85.06 83 VAL A CA 1
ATOM 626 C C . VAL A 1 83 ? -16.920 -5.552 29.328 1.00 85.06 83 VAL A C 1
ATOM 628 O O . VAL A 1 83 ? -17.163 -6.075 28.233 1.00 85.06 83 VAL A O 1
ATOM 631 N N . GLY A 1 84 ? -17.557 -5.930 30.441 1.00 80.44 84 GLY A N 1
ATOM 632 C CA . GLY A 1 84 ? -18.634 -6.921 30.492 1.00 80.44 84 GLY A CA 1
ATOM 633 C C . GLY A 1 84 ? -19.865 -6.557 29.653 1.00 80.44 84 GLY A C 1
ATOM 634 O O . GLY A 1 84 ? -20.553 -7.457 29.163 1.00 80.44 84 GLY A O 1
ATOM 635 N N . GLU A 1 85 ? -20.106 -5.267 29.424 1.00 80.81 85 GLU A N 1
ATOM 636 C CA . GLU A 1 85 ? -21.241 -4.757 28.645 1.00 80.81 85 GLU A CA 1
ATOM 637 C C . GLU A 1 85 ? -20.931 -4.672 27.143 1.00 80.81 85 GLU A C 1
ATOM 639 O O . GLU A 1 85 ? -21.835 -4.575 26.311 1.00 80.81 85 GLU A O 1
ATOM 644 N N . LEU A 1 86 ? -19.655 -4.790 26.762 1.00 81.00 86 LEU A N 1
ATOM 645 C CA . LEU A 1 86 ? -19.232 -4.678 25.371 1.00 81.00 86 LEU A CA 1
ATOM 646 C C . LEU A 1 86 ? -19.642 -5.912 24.552 1.00 81.00 86 LEU A C 1
ATOM 648 O O . LEU A 1 86 ? -19.527 -7.046 25.033 1.00 81.00 86 LEU A O 1
ATOM 652 N N . PRO A 1 87 ? -20.022 -5.750 23.270 1.00 78.19 87 PRO A N 1
ATOM 653 C CA . PRO A 1 87 ? -20.460 -6.833 22.388 1.00 78.19 87 PRO A CA 1
ATOM 654 C C . PRO A 1 87 ? -19.268 -7.636 21.828 1.00 78.19 87 PRO A C 1
ATOM 656 O O . PRO A 1 87 ? -19.128 -7.852 20.621 1.00 78.19 87 PRO A O 1
ATOM 659 N N . VAL A 1 88 ? -18.376 -8.077 22.713 1.00 82.12 88 VAL A N 1
ATOM 660 C CA . VAL A 1 88 ? -17.205 -8.908 22.415 1.00 82.12 88 VAL A CA 1
ATOM 661 C C . VAL A 1 88 ? -17.391 -10.327 22.951 1.00 82.12 88 VAL A C 1
ATOM 663 O O . VAL A 1 88 ? -18.212 -10.586 23.828 1.00 82.12 88 VAL A O 1
ATOM 666 N N . ARG A 1 89 ? -16.634 -11.280 22.399 1.00 82.75 89 ARG A N 1
ATOM 667 C CA . ARG A 1 89 ? -16.712 -12.691 22.808 1.00 82.75 89 ARG A CA 1
ATOM 668 C C . ARG A 1 89 ? -16.271 -12.862 24.273 1.00 82.75 89 ARG A C 1
ATOM 670 O O . ARG A 1 89 ? -15.350 -12.158 24.686 1.00 82.75 89 ARG A O 1
ATOM 677 N N . PRO A 1 90 ? -16.811 -13.846 25.019 1.00 83.81 90 PRO A N 1
ATOM 678 C CA . PRO A 1 90 ? -16.391 -14.120 26.398 1.00 83.81 90 PRO A CA 1
ATOM 679 C C . PRO A 1 90 ? -14.878 -14.327 26.555 1.00 83.81 90 PRO A C 1
ATOM 681 O O . PRO A 1 90 ? -14.286 -13.820 27.500 1.00 83.81 90 PRO A O 1
ATOM 684 N N . SER A 1 91 ? -14.232 -14.977 25.581 1.00 84.12 91 SER A N 1
ATOM 685 C CA . SER A 1 91 ? -12.775 -15.160 25.563 1.00 84.12 91 SER A CA 1
ATOM 686 C C . SER A 1 91 ? -12.006 -13.835 25.522 1.00 84.12 91 SER A C 1
ATOM 688 O O . SER A 1 91 ? -10.973 -13.704 26.161 1.00 84.12 91 SER A O 1
ATOM 690 N N . VAL A 1 92 ? -12.520 -12.831 24.807 1.00 84.56 92 VAL A N 1
ATOM 691 C CA . VAL A 1 92 ? -11.914 -11.493 24.735 1.00 84.56 92 VAL A CA 1
ATOM 692 C C . VAL A 1 92 ? -12.083 -10.771 26.067 1.00 84.56 92 VAL A C 1
ATOM 694 O O . VAL A 1 92 ? -11.128 -10.176 26.547 1.00 84.56 92 VAL A O 1
ATOM 697 N N . ARG A 1 93 ? -13.265 -10.864 26.694 1.00 87.31 93 ARG A N 1
ATOM 698 C CA . ARG A 1 93 ? -13.507 -10.282 28.027 1.00 87.31 93 ARG A CA 1
ATOM 699 C C . ARG A 1 93 ? -12.567 -10.875 29.069 1.00 87.31 93 ARG A C 1
ATOM 701 O O . ARG A 1 93 ? -11.988 -10.141 29.855 1.00 87.31 93 ARG A O 1
ATOM 708 N N . PHE A 1 94 ? -12.374 -12.191 29.031 1.00 85.62 94 PHE A N 1
ATOM 709 C CA . PHE A 1 94 ? -11.441 -12.876 29.916 1.00 85.62 94 PHE A CA 1
ATOM 710 C C . PHE A 1 94 ? -10.004 -12.360 29.750 1.00 85.62 94 PHE A C 1
ATOM 712 O O . PHE A 1 94 ? -9.358 -12.038 30.740 1.00 85.62 94 PHE A O 1
ATOM 719 N N . VAL A 1 95 ? -9.528 -12.197 28.510 1.00 86.56 95 VAL A N 1
ATOM 720 C CA . VAL A 1 95 ? -8.193 -11.630 28.238 1.00 86.56 95 VAL A CA 1
ATOM 721 C C . VAL A 1 95 ? -8.076 -10.179 28.710 1.00 86.56 95 VAL A C 1
ATOM 723 O O . VAL A 1 95 ? -7.034 -9.791 29.231 1.00 86.56 95 VAL A O 1
ATOM 726 N N . LEU A 1 96 ? -9.129 -9.375 28.544 1.00 88.19 96 LEU A N 1
ATOM 727 C CA . LEU A 1 96 ? -9.162 -7.994 29.028 1.00 88.19 96 LEU A CA 1
ATOM 728 C C . LEU A 1 96 ? -9.080 -7.943 30.562 1.00 88.19 96 LEU A C 1
ATOM 730 O O . LEU A 1 96 ? -8.223 -7.243 31.093 1.00 88.19 96 LEU A O 1
ATOM 734 N N . HIS A 1 97 ? -9.842 -8.783 31.266 1.00 88.19 97 HIS A N 1
ATOM 735 C CA . HIS A 1 97 ? -9.738 -8.910 32.723 1.00 88.19 97 HIS A CA 1
ATOM 736 C C . HIS A 1 97 ? -8.357 -9.390 33.186 1.00 88.19 97 HIS A C 1
ATOM 738 O O . HIS A 1 97 ? -7.830 -8.861 34.158 1.00 88.19 97 HIS A O 1
ATOM 744 N N . GLN A 1 98 ? -7.725 -10.333 32.477 1.00 87.75 98 GLN A N 1
ATOM 745 C CA . GLN A 1 98 ? -6.348 -10.753 32.780 1.00 87.75 98 GLN A CA 1
ATOM 746 C C . GLN A 1 98 ? -5.322 -9.620 32.638 1.00 87.75 98 GLN A C 1
ATOM 748 O O . GLN A 1 98 ? -4.253 -9.678 33.241 1.00 87.75 98 GLN A O 1
ATOM 753 N N . LYS A 1 99 ? -5.631 -8.601 31.832 1.00 85.38 99 LYS A N 1
ATOM 754 C CA . LYS A 1 99 ? -4.811 -7.400 31.642 1.00 85.38 99 LYS A CA 1
ATOM 755 C C . LYS A 1 99 ? -5.225 -6.248 32.561 1.00 85.38 99 LYS A C 1
ATOM 757 O O . LYS A 1 99 ? -4.767 -5.135 32.343 1.00 85.38 99 LYS A O 1
ATOM 762 N N . ASN A 1 100 ? -6.057 -6.517 33.571 1.00 87.06 100 ASN A N 1
ATOM 763 C CA . ASN A 1 100 ? -6.630 -5.521 34.479 1.00 87.06 100 ASN A CA 1
ATOM 764 C C . ASN A 1 100 ? -7.429 -4.422 33.758 1.00 87.06 100 ASN A C 1
ATOM 766 O O . ASN A 1 100 ? -7.458 -3.287 34.213 1.00 87.06 100 ASN A O 1
ATOM 770 N N . VAL A 1 101 ? -8.076 -4.760 32.639 1.00 87.25 101 VAL A N 1
ATOM 771 C CA . VAL A 1 101 ? -9.012 -3.867 31.949 1.00 87.25 101 VAL A CA 1
ATOM 772 C C . VAL A 1 101 ? -10.422 -4.188 32.414 1.00 87.25 101 VAL A C 1
ATOM 774 O O . VAL A 1 101 ? -10.961 -5.251 32.079 1.00 87.25 101 VAL A O 1
ATOM 777 N N . PHE A 1 102 ? -11.024 -3.276 33.170 1.00 87.62 102 PHE A N 1
ATOM 778 C CA . PHE A 1 102 ? -12.371 -3.438 33.706 1.00 87.62 102 PHE A CA 1
ATOM 779 C C . PHE A 1 102 ? -13.375 -2.516 33.015 1.00 87.62 102 PHE A C 1
ATOM 781 O O . PHE A 1 102 ? -14.502 -2.960 32.777 1.00 87.62 102 PHE A O 1
ATOM 788 N N . CYS A 1 103 ? -12.966 -1.311 32.607 1.00 88.69 103 CYS A N 1
ATOM 789 C CA . CYS A 1 103 ? -13.793 -0.351 31.865 1.00 88.69 103 CYS A CA 1
ATOM 790 C C . CYS A 1 103 ? -13.172 0.090 30.520 1.00 88.69 103 CYS A C 1
ATOM 792 O O . CYS A 1 103 ? -12.103 -0.377 30.112 1.00 88.69 103 CYS A O 1
ATOM 794 N N . LEU A 1 104 ? -13.880 0.951 29.780 1.00 85.62 104 LEU A N 1
ATOM 795 C CA . LEU A 1 104 ? -13.390 1.530 28.523 1.00 85.62 104 LEU A CA 1
ATOM 796 C C . LEU A 1 104 ? -12.241 2.525 28.740 1.00 85.62 104 LEU A C 1
ATOM 798 O O . LEU A 1 104 ? -11.361 2.618 27.885 1.00 85.62 104 LEU A O 1
ATOM 802 N N . GLU A 1 105 ? -12.204 3.220 29.874 1.00 86.19 105 GLU A N 1
ATOM 803 C CA . GLU A 1 105 ? -11.072 4.070 30.251 1.00 86.19 105 GLU A CA 1
ATOM 804 C C . GLU A 1 105 ? -9.792 3.245 30.436 1.00 86.19 105 GLU A C 1
ATOM 806 O O . GLU A 1 105 ? -8.781 3.542 29.797 1.00 86.19 105 GLU A O 1
ATOM 811 N N . ASP A 1 106 ? -9.850 2.132 31.173 1.00 86.12 106 ASP A N 1
ATOM 812 C CA . ASP A 1 106 ? -8.714 1.207 31.306 1.00 86.12 106 ASP A CA 1
ATOM 813 C C . ASP A 1 106 ? -8.242 0.689 29.942 1.00 86.12 106 ASP A C 1
ATOM 815 O O . ASP A 1 106 ? -7.051 0.488 29.702 1.00 86.12 106 ASP A O 1
ATOM 819 N N . LEU A 1 107 ? -9.182 0.468 29.017 1.00 86.44 107 LEU A N 1
ATOM 820 C CA . LEU A 1 107 ? -8.864 -0.007 27.675 1.00 86.44 107 LEU A CA 1
ATOM 821 C C . LEU A 1 107 ? -8.078 1.046 26.884 1.00 86.44 107 LEU A C 1
ATOM 823 O O . LEU A 1 107 ? -7.200 0.676 26.103 1.00 86.44 107 LEU A O 1
ATOM 827 N N . SER A 1 108 ? -8.356 2.335 27.102 1.00 85.88 108 SER A N 1
ATOM 828 C CA . SER A 1 108 ? -7.596 3.443 26.506 1.00 85.88 108 SER A CA 1
ATOM 829 C C . SER A 1 108 ? -6.158 3.530 27.035 1.00 85.88 108 SER A C 1
ATOM 831 O O . SER A 1 108 ? -5.262 3.969 26.317 1.00 85.88 108 SER A O 1
ATOM 833 N N . ALA A 1 109 ? -5.897 3.010 28.240 1.00 85.38 109 ALA A N 1
ATOM 834 C CA . ALA A 1 109 ? -4.561 2.940 28.831 1.00 85.38 109 ALA A CA 1
ATOM 835 C C . ALA A 1 109 ? -3.701 1.771 28.303 1.00 85.38 109 ALA A C 1
ATOM 837 O O . ALA A 1 109 ? -2.549 1.626 28.711 1.00 85.38 109 ALA A O 1
ATOM 838 N N . ILE A 1 110 ? -4.221 0.945 27.385 1.00 85.69 110 ILE A N 1
ATOM 839 C CA . ILE A 1 110 ? -3.501 -0.194 26.800 1.00 85.69 110 ILE A CA 1
ATOM 840 C C . ILE A 1 110 ? -3.222 0.030 25.314 1.00 85.69 110 ILE A C 1
ATOM 842 O O . ILE A 1 110 ? -4.063 0.518 24.557 1.00 85.69 110 ILE A O 1
ATOM 846 N N . SER A 1 111 ? -2.038 -0.394 24.865 1.00 82.44 111 SER A N 1
ATOM 847 C CA . SER A 1 111 ? -1.664 -0.322 23.451 1.00 82.44 111 SER A CA 1
ATOM 848 C C . SER A 1 111 ? -2.248 -1.464 22.604 1.00 82.44 111 SER A C 1
ATOM 850 O O . SER A 1 111 ? -2.446 -2.592 23.065 1.00 82.44 111 SER A O 1
ATOM 852 N N . GLU A 1 112 ? -2.449 -1.229 21.299 1.00 83.06 112 GLU A N 1
ATOM 853 C CA . GLU A 1 112 ? -2.902 -2.277 20.358 1.00 83.06 112 GLU A CA 1
ATOM 854 C C . GLU A 1 112 ? -1.974 -3.507 20.378 1.00 83.06 112 GLU A C 1
ATOM 856 O O . GLU A 1 112 ? -2.446 -4.643 20.322 1.00 83.06 112 GLU A O 1
ATOM 861 N N . ASN A 1 113 ? -0.661 -3.305 20.517 1.00 78.81 113 ASN A N 1
ATOM 862 C CA . ASN A 1 113 ? 0.303 -4.402 20.595 1.00 78.81 113 ASN A CA 1
ATOM 863 C C . ASN A 1 113 ? 0.119 -5.266 21.845 1.00 78.81 113 ASN A C 1
ATOM 865 O O . ASN A 1 113 ? 0.253 -6.487 21.772 1.00 78.81 113 ASN A O 1
ATOM 869 N N . GLU A 1 114 ? -0.183 -4.662 22.990 1.00 81.50 114 GLU A N 1
ATOM 870 C CA . GLU A 1 114 ? -0.416 -5.405 24.227 1.00 81.50 114 GLU A CA 1
ATOM 871 C C . GLU A 1 114 ? -1.706 -6.213 24.172 1.00 81.50 114 GLU A C 1
ATOM 873 O O . GLU A 1 114 ? -1.728 -7.333 24.690 1.00 81.50 114 GLU A O 1
ATOM 878 N N . LEU A 1 115 ? -2.738 -5.697 23.500 1.00 85.19 115 LEU A N 1
ATOM 879 C CA . LEU A 1 115 ? -3.962 -6.446 23.214 1.00 85.19 115 LEU A CA 1
ATOM 880 C C . LEU A 1 115 ? -3.681 -7.639 22.295 1.00 85.19 115 LEU A C 1
ATOM 882 O O . LEU A 1 115 ? -4.127 -8.747 22.579 1.00 85.19 115 LEU A O 1
ATOM 886 N N . LEU A 1 116 ? -2.892 -7.438 21.235 1.00 83.75 116 LEU A N 1
ATOM 887 C CA . LEU A 1 116 ? -2.564 -8.481 20.256 1.00 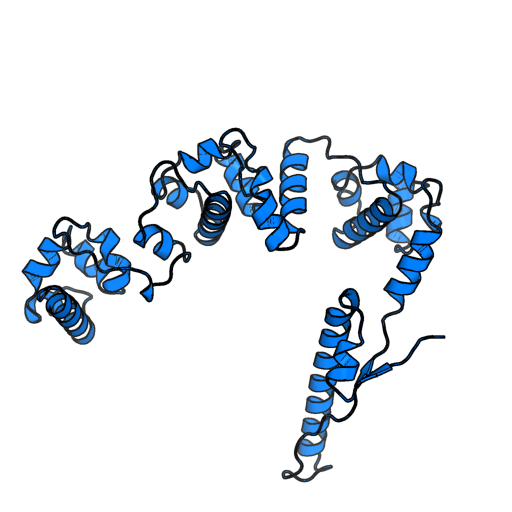83.75 116 LEU A CA 1
ATOM 888 C C . LEU A 1 116 ? -1.616 -9.569 20.781 1.00 83.75 116 LEU A C 1
ATOM 890 O O . LEU A 1 116 ? -1.539 -10.637 20.179 1.00 83.75 116 LEU A O 1
ATOM 894 N N . ARG A 1 117 ? -0.893 -9.326 21.881 1.00 79.94 117 ARG A N 1
ATOM 895 C CA . ARG A 1 117 ? -0.043 -10.340 22.532 1.00 79.94 117 ARG A CA 1
ATOM 896 C C . ARG A 1 117 ? -0.839 -11.410 23.290 1.00 79.94 117 ARG A C 1
ATOM 898 O O . ARG A 1 117 ? -0.243 -12.397 23.700 1.00 79.94 117 ARG A O 1
ATOM 905 N N . GLY A 1 118 ? -2.138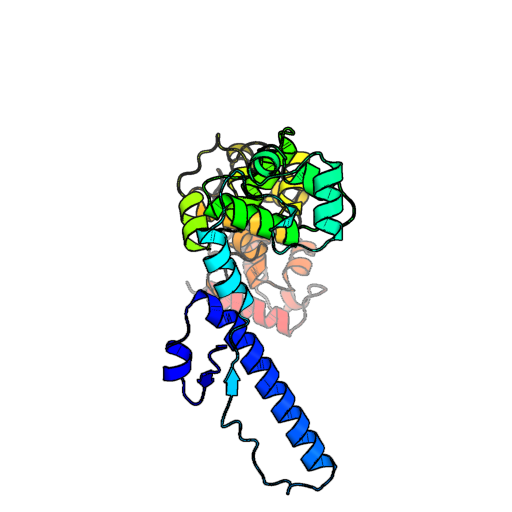 -11.207 23.526 1.00 70.75 118 GLY A N 1
ATOM 906 C CA . GLY A 1 118 ? -2.988 -12.171 24.227 1.00 70.75 118 GLY A CA 1
ATOM 907 C C . GLY A 1 118 ? -3.639 -13.187 23.289 1.00 70.75 118 GLY A C 1
ATOM 908 O O . GLY A 1 118 ? -4.184 -12.821 22.243 1.00 70.75 118 GLY A O 1
ATOM 909 N N . ASP A 1 119 ? -3.660 -14.455 23.698 1.00 65.19 119 ASP A N 1
ATOM 910 C CA . ASP A 1 119 ? -4.385 -15.501 22.979 1.00 65.19 119 ASP A CA 1
ATOM 911 C C . ASP A 1 119 ? -5.892 -15.210 22.988 1.00 65.19 119 ASP A C 1
ATOM 913 O O . ASP A 1 119 ? -6.531 -15.126 24.032 1.00 65.19 119 ASP A O 1
ATOM 917 N N . GLY A 1 120 ? -6.477 -15.041 21.799 1.00 70.31 120 GLY A N 1
ATOM 918 C CA . GLY A 1 120 ? -7.919 -14.824 21.624 1.00 70.31 120 GLY A CA 1
ATOM 919 C C . GLY A 1 120 ? -8.335 -13.407 21.217 1.00 70.31 120 GLY A C 1
ATOM 920 O O . GLY A 1 120 ? -9.500 -13.211 20.850 1.00 70.31 120 GLY A O 1
ATOM 921 N N . VAL A 1 121 ? -7.413 -12.436 21.186 1.00 81.25 121 VAL A N 1
ATOM 922 C CA . VAL A 1 121 ? -7.680 -11.073 20.692 1.00 81.25 121 VAL A CA 1
ATOM 923 C C . VAL A 1 121 ? -7.036 -10.873 19.319 1.00 81.25 121 VAL A C 1
ATOM 925 O O . VAL A 1 121 ? -5.851 -10.601 19.179 1.00 81.25 121 VAL A O 1
ATOM 928 N N . GLY A 1 122 ? -7.840 -11.016 18.263 1.00 82.50 122 GLY A N 1
ATOM 929 C CA . GLY A 1 122 ? -7.384 -10.812 16.886 1.00 82.50 122 GLY A CA 1
ATOM 930 C C . GLY A 1 122 ? -7.483 -9.359 16.412 1.00 82.50 122 GLY A C 1
ATOM 931 O O . GLY A 1 122 ? -8.267 -8.568 16.935 1.00 82.50 122 GLY A O 1
ATOM 932 N N . VAL A 1 123 ? -6.784 -9.041 15.316 1.00 79.44 123 VAL A N 1
ATOM 933 C CA . VAL A 1 123 ? -6.752 -7.705 14.676 1.00 79.44 123 VAL A CA 1
ATOM 934 C C . VAL A 1 123 ? -8.150 -7.124 14.418 1.00 79.44 123 VAL A C 1
ATOM 936 O O . VAL A 1 123 ? -8.377 -5.934 14.608 1.00 79.44 123 VAL A O 1
ATOM 939 N N . LYS A 1 124 ? -9.119 -7.961 14.022 1.00 80.31 124 LYS A N 1
ATOM 940 C CA . LYS A 1 124 ? -10.509 -7.522 13.794 1.00 80.31 124 LYS A CA 1
ATOM 941 C C . LYS A 1 124 ? -11.214 -7.100 15.086 1.00 80.31 124 LYS A C 1
ATOM 943 O O . LYS A 1 124 ? -12.017 -6.175 15.062 1.00 80.31 124 LYS A O 1
ATOM 948 N N . THR A 1 125 ? -10.936 -7.785 16.192 1.00 85.19 125 THR A N 1
ATOM 949 C CA . THR A 1 125 ? -11.490 -7.446 17.507 1.00 85.19 125 THR A CA 1
ATOM 950 C C . THR A 1 125 ? -10.896 -6.135 18.000 1.00 85.19 125 THR A C 1
ATOM 952 O O . THR A 1 125 ? -11.652 -5.269 18.421 1.00 85.19 125 THR A O 1
ATOM 955 N N . VAL A 1 126 ? -9.578 -5.950 17.869 1.00 85.62 126 VAL A N 1
ATOM 956 C CA . VAL A 1 126 ? -8.925 -4.686 18.250 1.00 85.62 126 VAL A CA 1
ATOM 957 C C . VAL A 1 126 ? -9.427 -3.516 17.405 1.00 85.62 126 VAL A C 1
ATOM 959 O O . VAL A 1 126 ? -9.670 -2.441 17.939 1.00 85.62 126 VAL A O 1
ATOM 962 N N . GLY A 1 127 ? -9.665 -3.728 16.106 1.00 81.44 127 GLY A N 1
ATOM 963 C CA . GLY A 1 127 ? -10.309 -2.731 15.245 1.00 81.44 127 GLY A CA 1
ATOM 964 C C . GLY A 1 127 ? -11.663 -2.268 15.790 1.00 81.44 127 GLY A C 1
ATOM 965 O O . GLY A 1 127 ? -11.876 -1.073 15.938 1.00 81.44 127 GLY A O 1
ATOM 966 N N . ARG A 1 128 ? -12.530 -3.207 16.186 1.00 82.75 128 ARG A N 1
ATOM 967 C CA . ARG A 1 128 ? -13.841 -2.886 16.780 1.00 82.75 128 ARG A CA 1
ATOM 968 C C . ARG A 1 128 ? -13.737 -2.199 18.137 1.00 82.75 128 ARG A C 1
ATOM 970 O O . ARG A 1 128 ? -14.518 -1.303 18.416 1.00 82.75 128 ARG A O 1
ATOM 977 N N . LEU A 1 129 ? -12.804 -2.632 18.982 1.00 85.94 129 LEU A N 1
ATOM 978 C CA . LEU A 1 129 ? -12.559 -1.999 20.280 1.00 85.94 129 LEU A CA 1
ATOM 979 C C . LEU A 1 129 ? -12.093 -0.549 20.110 1.00 85.94 129 LEU A C 1
ATOM 981 O O . LEU A 1 129 ? -12.571 0.330 20.813 1.00 85.94 129 LEU A O 1
ATOM 985 N N . ARG A 1 130 ? -11.230 -0.287 19.126 1.00 84.31 130 ARG A N 1
ATOM 986 C CA . ARG A 1 130 ? -10.825 1.073 18.765 1.00 84.31 130 ARG A CA 1
ATOM 987 C C . ARG A 1 130 ? -11.997 1.908 18.254 1.00 84.31 130 ARG A C 1
ATOM 989 O O . ARG A 1 130 ? -12.148 3.037 18.687 1.00 84.31 130 ARG A O 1
ATOM 996 N N . GLU A 1 131 ? -12.829 1.364 17.368 1.00 81.62 131 GLU A N 1
ATOM 997 C CA . GLU A 1 131 ? -14.034 2.061 16.886 1.00 81.62 131 GLU A CA 1
ATOM 998 C C . GLU A 1 131 ? -14.976 2.429 18.048 1.00 81.62 131 GLU A C 1
ATOM 1000 O O . GLU A 1 131 ? -15.534 3.524 18.063 1.00 81.62 131 GLU A O 1
ATOM 1005 N N . LEU A 1 132 ? -15.114 1.543 19.045 1.00 80.62 132 LEU A N 1
ATOM 1006 C CA . LEU A 1 132 ? -15.873 1.819 20.269 1.00 80.62 132 LEU A CA 1
ATOM 1007 C C . LEU A 1 132 ? -15.258 2.967 21.075 1.00 80.62 132 LEU A C 1
ATOM 1009 O O . LEU A 1 132 ? -15.977 3.891 21.439 1.00 80.62 132 LEU A O 1
ATOM 1013 N N . LEU A 1 133 ? -13.946 2.944 21.314 1.00 83.25 133 LEU A N 1
ATOM 1014 C CA . LEU A 1 133 ? -13.254 4.029 22.019 1.00 83.25 133 LEU A CA 1
ATOM 1015 C C . LEU A 1 133 ? -13.396 5.364 21.278 1.00 83.25 133 LEU A C 1
ATOM 1017 O O . LEU A 1 133 ? -13.766 6.368 21.881 1.00 83.25 133 LEU A O 1
ATOM 1021 N N . GLN A 1 134 ? -13.213 5.363 19.957 1.00 80.81 134 GLN A N 1
ATOM 1022 C CA . GLN A 1 134 ? -13.326 6.572 19.141 1.00 80.81 134 GLN A CA 1
ATOM 1023 C C . GLN A 1 134 ? -14.738 7.166 19.181 1.00 80.81 134 GLN A C 1
ATOM 1025 O O . GLN A 1 134 ? -14.885 8.385 19.136 1.00 80.81 134 GLN A O 1
ATOM 1030 N N . SER A 1 135 ? -15.777 6.333 19.332 1.00 75.50 135 SER A N 1
ATOM 1031 C CA . SER A 1 135 ? -17.159 6.811 19.472 1.00 75.50 135 SER A CA 1
ATOM 1032 C C . SER A 1 135 ? -17.418 7.608 20.758 1.00 75.50 135 SER A C 1
ATOM 1034 O O . SER A 1 135 ? -18.338 8.421 20.779 1.00 75.50 135 SER A O 1
ATOM 1036 N N . ILE A 1 136 ? -16.584 7.425 21.788 1.00 79.12 136 ILE A N 1
ATOM 1037 C CA . ILE A 1 136 ? -16.635 8.159 23.064 1.00 79.12 136 ILE A CA 1
ATOM 1038 C C . ILE A 1 136 ? -15.483 9.170 23.212 1.00 79.12 136 ILE A C 1
ATOM 1040 O O . ILE A 1 136 ? -15.270 9.709 24.294 1.00 79.12 136 ILE A O 1
ATOM 1044 N N . GLY A 1 137 ? -14.731 9.432 22.135 1.00 75.62 137 GLY A N 1
ATOM 1045 C CA . GLY A 1 137 ? -13.609 10.377 22.131 1.00 75.62 137 GLY A CA 1
ATOM 1046 C C . GLY A 1 137 ? -12.308 9.851 22.751 1.00 75.62 137 GLY A C 1
ATOM 1047 O O . GLY A 1 137 ? -11.392 10.637 22.975 1.00 75.62 137 GLY A O 1
ATOM 1048 N N . LEU A 1 138 ? -12.209 8.545 23.012 1.00 82.88 138 LEU A N 1
ATOM 1049 C CA . LEU A 1 138 ? -10.988 7.884 23.477 1.00 82.88 138 LEU A CA 1
ATOM 1050 C C . LEU A 1 138 ? -10.269 7.176 22.315 1.00 82.88 138 LEU A C 1
ATOM 1052 O O . LEU A 1 138 ? -10.859 6.870 21.279 1.00 82.88 138 LEU A O 1
ATOM 1056 N N . ASP A 1 139 ? -8.990 6.858 22.490 1.00 84.06 139 ASP A N 1
ATOM 1057 C CA . ASP A 1 139 ? -8.252 5.948 21.606 1.00 84.06 139 ASP A CA 1
ATOM 1058 C C . ASP A 1 139 ? -7.342 5.050 22.453 1.00 84.06 139 ASP A C 1
ATOM 1060 O O . ASP A 1 139 ? -7.146 5.286 23.643 1.00 84.06 139 ASP A O 1
ATOM 1064 N N . LEU A 1 140 ? -6.815 3.989 21.850 1.00 84.94 140 LEU A N 1
ATOM 1065 C CA . LEU A 1 140 ? -5.826 3.127 22.489 1.00 84.94 140 LEU A CA 1
ATOM 1066 C C . LEU A 1 140 ? -4.517 3.886 22.719 1.00 84.94 140 LEU A C 1
ATOM 1068 O O . LEU A 1 140 ? -4.122 4.726 21.904 1.00 84.94 140 LEU A O 1
ATOM 1072 N N . LEU A 1 141 ? -3.793 3.502 23.769 1.00 84.81 141 LEU A N 1
ATOM 1073 C CA . LEU A 1 141 ? -2.486 4.067 24.067 1.00 84.81 141 LEU A CA 1
ATOM 1074 C C . LEU A 1 141 ? -1.542 3.875 22.865 1.00 84.81 141 LEU A C 1
ATOM 1076 O O . LEU A 1 141 ? -1.473 2.774 22.292 1.00 84.81 141 LEU A O 1
ATOM 1080 N N . PRO A 1 142 ? -0.779 4.909 22.468 1.00 77.50 142 PRO A N 1
ATOM 1081 C CA . PRO A 1 142 ? 0.232 4.750 21.440 1.00 77.50 142 PRO A CA 1
ATOM 1082 C C . PRO A 1 142 ? 1.256 3.693 21.853 1.00 77.50 142 PRO A C 1
ATOM 1084 O O . PRO A 1 142 ? 1.569 3.494 23.026 1.00 77.50 142 PRO A O 1
ATOM 1087 N N . ASN A 1 143 ? 1.812 3.015 20.855 1.00 77.62 143 ASN A N 1
ATOM 1088 C CA . ASN A 1 143 ? 2.833 2.002 21.074 1.00 77.62 143 ASN A CA 1
ATOM 1089 C C . ASN A 1 143 ? 4.034 2.594 21.839 1.00 77.62 143 ASN A C 1
ATOM 1091 O O . ASN A 1 143 ? 4.579 3.615 21.399 1.00 77.62 143 ASN A O 1
ATOM 1095 N N . PRO A 1 144 ? 4.517 1.967 22.925 1.00 74.06 144 PRO A N 1
ATOM 1096 C CA . PRO A 1 144 ? 5.716 2.447 23.612 1.00 74.06 144 PRO A CA 1
ATOM 1097 C C . PRO A 1 144 ? 6.985 2.261 22.762 1.00 74.06 144 PRO A C 1
ATOM 1099 O O . PRO A 1 144 ? 7.921 3.055 22.864 1.00 74.06 144 PRO A O 1
ATOM 1102 N N . ASP A 1 145 ? 7.008 1.271 21.862 1.00 82.81 145 ASP A N 1
ATOM 1103 C CA . ASP A 1 145 ? 8.111 1.046 20.921 1.00 82.81 145 ASP A CA 1
ATOM 1104 C C . ASP A 1 145 ? 8.019 1.995 19.715 1.00 82.81 145 ASP A C 1
ATOM 1106 O O . ASP A 1 145 ? 6.999 2.041 19.025 1.00 82.81 145 ASP A O 1
ATOM 1110 N N . GLN A 1 146 ? 9.112 2.705 19.414 1.00 80.81 146 GLN A N 1
ATOM 1111 C CA . GLN A 1 146 ? 9.220 3.592 18.253 1.00 80.81 146 GLN A CA 1
ATOM 1112 C C . GLN A 1 146 ? 8.929 2.864 16.941 1.00 80.81 146 GLN A C 1
ATOM 1114 O O . GLN A 1 146 ? 8.184 3.381 16.111 1.00 80.81 146 GLN A O 1
ATOM 1119 N N . ARG A 1 147 ? 9.454 1.645 16.763 1.00 80.00 147 ARG A N 1
ATOM 1120 C CA . ARG A 1 147 ? 9.166 0.864 15.550 1.00 80.00 147 ARG A CA 1
ATOM 1121 C C . ARG A 1 147 ? 7.684 0.523 15.476 1.00 80.00 147 ARG A C 1
ATOM 1123 O O . ARG A 1 147 ? 7.088 0.602 14.408 1.00 80.00 147 ARG A O 1
ATOM 1130 N N . GLY A 1 148 ? 7.086 0.159 16.610 1.00 76.56 148 GLY A N 1
ATOM 1131 C CA . GLY A 1 148 ? 5.649 -0.065 16.729 1.00 76.56 148 GLY A CA 1
ATOM 1132 C C . GLY A 1 148 ? 4.836 1.145 16.267 1.00 76.56 148 GLY A C 1
ATOM 1133 O O . GLY A 1 148 ? 3.953 0.984 15.426 1.00 76.56 148 GLY A O 1
ATOM 1134 N N . ARG A 1 149 ? 5.206 2.351 16.720 1.00 79.31 149 ARG A N 1
ATOM 1135 C CA . ARG A 1 149 ? 4.565 3.611 16.303 1.00 79.31 149 ARG A CA 1
ATOM 1136 C C . ARG A 1 149 ? 4.659 3.845 14.799 1.00 79.31 149 ARG A C 1
ATOM 1138 O O . ARG A 1 149 ? 3.634 4.080 14.173 1.00 79.31 149 ARG A O 1
ATOM 1145 N N . GLU A 1 150 ? 5.837 3.664 14.200 1.00 82.00 150 GLU A N 1
ATOM 1146 C CA . GLU A 1 150 ? 6.031 3.803 12.746 1.00 82.00 150 GLU A CA 1
ATOM 1147 C C . GLU A 1 150 ? 5.097 2.863 11.948 1.00 82.00 150 GLU A C 1
ATOM 1149 O O . GLU A 1 150 ? 4.539 3.236 10.909 1.00 82.00 150 GLU A O 1
ATOM 1154 N N . PHE A 1 151 ? 4.889 1.630 12.429 1.00 81.06 151 PHE A N 1
ATOM 1155 C CA . PHE A 1 151 ? 3.957 0.684 11.804 1.00 81.06 151 PHE A CA 1
ATOM 1156 C C . PHE A 1 151 ? 2.491 1.061 12.001 1.00 81.06 151 PHE A C 1
ATOM 1158 O O . PHE A 1 151 ? 1.686 0.825 11.090 1.00 81.06 151 PHE A O 1
ATOM 1165 N N . ASP A 1 152 ? 2.139 1.589 13.169 1.00 75.81 152 ASP A N 1
ATOM 1166 C CA . ASP A 1 152 ? 0.775 1.990 13.499 1.00 75.81 152 ASP A CA 1
ATOM 1167 C C . ASP A 1 152 ? 0.375 3.255 12.724 1.00 75.81 152 ASP A C 1
ATOM 1169 O O . ASP A 1 152 ? -0.694 3.266 12.115 1.00 75.81 152 ASP A O 1
ATOM 1173 N N . GLU A 1 153 ? 1.268 4.240 12.602 1.00 81.50 153 GLU A N 1
ATOM 1174 C CA . GLU A 1 153 ? 1.106 5.429 11.750 1.00 81.50 153 GLU A CA 1
ATOM 1175 C C . GLU A 1 153 ? 0.869 5.044 10.287 1.00 81.50 153 GLU A C 1
ATOM 1177 O O . GLU A 1 153 ? -0.136 5.413 9.673 1.00 81.50 153 GLU A O 1
ATOM 1182 N N . SER A 1 154 ? 1.749 4.207 9.734 1.00 83.88 154 SER A N 1
ATOM 1183 C CA . SER A 1 154 ? 1.598 3.741 8.358 1.00 83.88 154 SER A CA 1
ATOM 1184 C C . SER A 1 154 ? 0.312 2.920 8.160 1.00 83.88 154 SER A C 1
ATOM 1186 O O . SER A 1 154 ? -0.330 2.951 7.103 1.00 83.88 154 SER A O 1
ATOM 1188 N N . ARG A 1 155 ? -0.111 2.151 9.172 1.00 80.19 155 ARG A N 1
ATOM 1189 C CA . ARG A 1 155 ? -1.390 1.427 9.145 1.00 80.19 155 ARG A CA 1
ATOM 1190 C C . ARG A 1 155 ? -2.575 2.390 9.174 1.00 80.19 155 ARG A C 1
ATOM 1192 O O . ARG A 1 155 ? -3.528 2.135 8.439 1.00 80.19 155 ARG A O 1
ATOM 1199 N N . ALA A 1 156 ? -2.525 3.444 9.981 1.00 76.25 156 ALA A N 1
ATOM 1200 C CA . ALA A 1 156 ? -3.585 4.441 10.086 1.00 76.25 156 ALA A CA 1
ATOM 1201 C C . ALA A 1 156 ? -3.817 5.140 8.739 1.00 76.25 156 ALA A C 1
ATOM 1203 O O . ALA A 1 156 ? -4.938 5.121 8.234 1.00 76.25 156 ALA A O 1
ATOM 1204 N N . LEU A 1 157 ? -2.752 5.606 8.079 1.00 78.88 157 LEU A N 1
ATOM 1205 C CA . LEU A 1 157 ? -2.839 6.224 6.748 1.00 78.88 157 LEU A CA 1
ATOM 1206 C C . LEU A 1 157 ? -3.432 5.285 5.688 1.00 78.88 157 LEU A C 1
ATOM 1208 O O . LEU A 1 157 ? -4.213 5.695 4.830 1.00 78.88 157 LEU A O 1
ATOM 1212 N N . ARG A 1 158 ? -3.122 3.987 5.760 1.00 82.94 158 ARG A N 1
ATOM 1213 C CA . ARG A 1 158 ? -3.700 2.983 4.850 1.00 82.94 158 ARG A CA 1
ATOM 1214 C C . ARG A 1 158 ? -5.178 2.696 5.097 1.00 82.94 158 ARG A C 1
ATOM 1216 O O . ARG A 1 158 ? -5.823 2.156 4.205 1.00 82.94 158 ARG A O 1
ATOM 1223 N N . ARG A 1 159 ? -5.710 3.005 6.282 1.00 74.69 159 ARG A N 1
ATOM 1224 C CA . ARG A 1 159 ? -7.146 2.869 6.576 1.00 74.69 159 ARG A CA 1
ATOM 1225 C C . ARG A 1 159 ? -7.961 4.051 6.055 1.00 74.69 159 ARG A C 1
ATOM 1227 O O . ARG A 1 159 ? -9.169 3.900 5.910 1.00 74.69 159 ARG A O 1
ATOM 1234 N N . LEU A 1 160 ? -7.321 5.184 5.759 1.00 74.00 160 LEU A N 1
ATOM 1235 C CA . LEU A 1 160 ? -7.994 6.335 5.164 1.00 74.00 160 LEU A CA 1
ATOM 1236 C C . LEU A 1 160 ? -8.515 6.003 3.754 1.00 74.00 160 LEU A C 1
ATOM 1238 O O . LEU A 1 160 ? -7.867 5.217 3.053 1.00 74.00 160 LEU A O 1
ATOM 1242 N N . PRO A 1 161 ? -9.632 6.616 3.320 1.00 73.00 161 PRO A N 1
ATOM 1243 C CA . PRO A 1 161 ? -10.048 6.634 1.918 1.00 73.00 161 PRO A CA 1
ATOM 1244 C C . PRO A 1 161 ? -8.940 7.172 1.004 1.00 73.00 161 PRO A C 1
ATOM 1246 O O . PRO A 1 161 ? -8.089 7.943 1.451 1.00 73.00 161 PRO A O 1
ATOM 1249 N N . ASP A 1 162 ? -8.946 6.789 -0.273 1.00 74.75 162 ASP A N 1
ATOM 1250 C CA . ASP A 1 162 ? -7.841 7.106 -1.189 1.00 74.75 162 ASP A CA 1
ATOM 1251 C C . ASP A 1 162 ? -7.623 8.620 -1.367 1.00 74.75 162 ASP A C 1
ATOM 1253 O O . ASP A 1 162 ? -6.479 9.071 -1.335 1.00 74.75 162 ASP A O 1
ATOM 1257 N N . GLU A 1 163 ? -8.691 9.420 -1.433 1.00 75.00 163 GLU A N 1
ATOM 1258 C CA . GLU A 1 163 ? -8.612 10.888 -1.528 1.00 75.00 163 GLU A CA 1
ATOM 1259 C C . GLU A 1 163 ? -8.012 11.538 -0.272 1.00 75.00 163 GLU A C 1
ATOM 1261 O O . GLU A 1 163 ? -7.138 12.408 -0.358 1.00 75.00 163 GLU A O 1
ATOM 1266 N N . ALA A 1 164 ? -8.447 11.086 0.909 1.00 71.75 164 ALA A N 1
ATOM 1267 C CA . ALA A 1 164 ? -7.922 11.558 2.187 1.00 71.75 164 ALA A CA 1
ATOM 1268 C C . ALA A 1 164 ? -6.446 11.175 2.339 1.00 71.75 164 ALA A C 1
ATOM 1270 O O . ALA A 1 164 ? -5.635 11.994 2.763 1.00 71.75 164 ALA A O 1
ATOM 1271 N N . ARG A 1 165 ? -6.076 9.961 1.915 1.00 76.50 165 ARG A N 1
ATOM 1272 C CA . ARG A 1 165 ? -4.689 9.490 1.936 1.00 76.50 165 ARG A CA 1
ATOM 1273 C C . ARG A 1 165 ? -3.803 10.309 1.002 1.00 76.50 165 ARG A C 1
ATOM 1275 O O . ARG A 1 165 ? -2.747 10.754 1.432 1.00 76.50 165 ARG A O 1
ATOM 1282 N N . ALA A 1 166 ? -4.237 10.541 -0.238 1.00 76.25 166 ALA A N 1
ATOM 1283 C CA . ALA A 1 166 ? -3.504 11.378 -1.185 1.00 76.25 166 ALA A CA 1
ATOM 1284 C C . ALA A 1 166 ? -3.319 12.803 -0.639 1.00 76.25 166 ALA A C 1
ATOM 1286 O O . ALA A 1 166 ? -2.232 13.368 -0.729 1.00 76.25 166 ALA A O 1
ATOM 1287 N N . SER A 1 167 ? -4.349 13.360 0.002 1.00 78.44 167 SER A N 1
ATOM 1288 C CA . SER A 1 167 ? -4.269 14.676 0.645 1.00 78.44 167 SER A CA 1
ATOM 1289 C C . SER A 1 167 ? -3.288 14.705 1.821 1.00 78.44 167 SER A C 1
ATOM 1291 O O . SER A 1 167 ? -2.553 15.676 1.953 1.00 78.44 167 SER A O 1
ATOM 1293 N N . SER A 1 168 ? -3.215 13.645 2.636 1.00 78.94 168 SER A N 1
ATOM 1294 C CA . SER A 1 168 ? -2.232 13.538 3.730 1.00 78.94 168 SER A CA 1
ATOM 1295 C C . SER A 1 168 ? -0.784 13.409 3.249 1.00 78.94 168 SER A C 1
ATOM 1297 O O . SER A 1 168 ? 0.137 13.701 4.006 1.00 78.94 168 SER A O 1
ATOM 1299 N N . LEU A 1 169 ? -0.575 12.939 2.017 1.00 83.44 169 LEU A N 1
ATOM 1300 C CA . LEU A 1 169 ? 0.753 12.767 1.428 1.00 83.44 169 LEU A CA 1
ATOM 1301 C C . LEU A 1 169 ? 1.259 14.041 0.742 1.00 83.44 169 LEU A C 1
ATOM 1303 O O . LEU A 1 169 ? 2.471 14.263 0.678 1.00 83.44 169 LEU A O 1
ATOM 1307 N N . LYS A 1 170 ? 0.351 14.893 0.251 1.00 82.19 170 LYS A N 1
ATOM 1308 C CA . LYS A 1 170 ? 0.701 16.178 -0.367 1.00 82.19 170 LYS A CA 1
ATOM 1309 C C . LYS A 1 170 ? 1.435 17.074 0.630 1.00 82.19 170 LYS A C 1
ATOM 1311 O O . LYS A 1 170 ? 0.931 17.362 1.710 1.00 82.19 170 LYS A O 1
ATOM 1316 N N . GLY A 1 171 ? 2.615 17.552 0.237 1.00 77.19 171 GLY A N 1
ATOM 1317 C CA . GLY A 1 171 ? 3.409 18.478 1.051 1.00 77.19 171 GLY A CA 1
ATOM 1318 C C . GLY A 1 171 ? 4.317 17.814 2.090 1.00 77.19 171 GLY A C 1
ATOM 1319 O O . G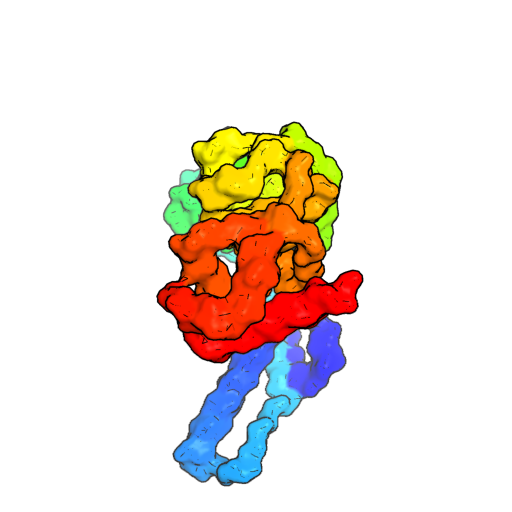LY A 1 171 ? 4.931 18.527 2.881 1.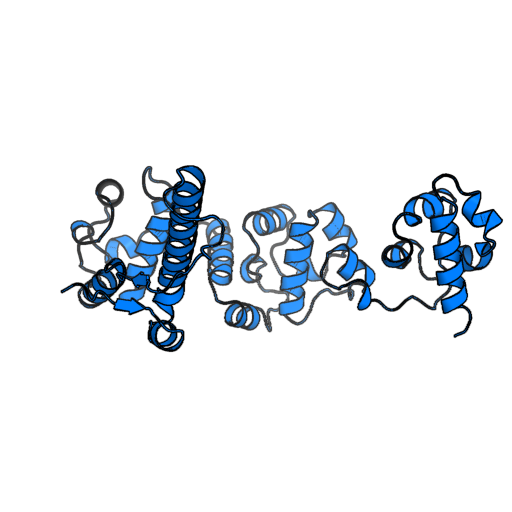00 77.19 171 GLY A O 1
ATOM 1320 N N . LEU A 1 172 ? 4.453 16.481 2.081 1.00 85.50 172 LEU A N 1
ATOM 1321 C CA . LEU A 1 172 ? 5.470 15.807 2.890 1.00 85.50 172 LEU A CA 1
ATOM 1322 C C . LEU A 1 172 ? 6.887 16.217 2.451 1.00 85.50 172 LEU A C 1
ATOM 1324 O O . LEU A 1 172 ? 7.281 16.071 1.284 1.00 85.50 172 LEU A O 1
ATOM 1328 N N . SER A 1 173 ? 7.657 16.712 3.416 1.00 86.81 173 SER A N 1
ATOM 1329 C CA . SER A 1 173 ? 9.041 17.142 3.260 1.00 86.81 173 SER A CA 1
ATOM 1330 C C . SER A 1 173 ? 10.018 15.974 3.406 1.00 86.81 173 SER A C 1
ATOM 1332 O O . SER A 1 173 ? 9.679 14.878 3.857 1.00 86.81 173 SER A O 1
ATOM 1334 N N . ASP A 1 174 ? 11.275 16.227 3.055 1.00 88.44 174 ASP A N 1
ATOM 1335 C CA . ASP A 1 174 ? 12.355 15.244 3.160 1.00 88.44 174 ASP A CA 1
ATOM 1336 C C . ASP A 1 174 ? 12.669 14.833 4.602 1.00 88.44 174 ASP A C 1
ATOM 1338 O O . ASP A 1 174 ? 13.188 13.740 4.820 1.00 88.44 174 ASP A O 1
ATOM 1342 N N . THR A 1 175 ? 12.337 15.676 5.583 1.00 89.19 175 THR A N 1
ATOM 1343 C CA . THR A 1 175 ? 12.591 15.416 7.008 1.00 89.19 175 THR A CA 1
ATOM 1344 C C . THR A 1 175 ? 11.516 14.550 7.656 1.00 89.19 175 THR A C 1
ATOM 1346 O O . THR A 1 175 ? 11.712 14.060 8.769 1.00 89.19 175 THR A O 1
ATOM 1349 N N . ASN A 1 176 ? 10.381 14.338 6.984 1.00 89.44 176 ASN A N 1
ATOM 1350 C CA . ASN A 1 176 ? 9.335 13.467 7.495 1.00 89.44 176 ASN A CA 1
ATOM 1351 C C . ASN A 1 176 ? 9.793 12.002 7.528 1.00 89.44 176 ASN A C 1
ATOM 1353 O O . ASN A 1 176 ? 10.561 11.543 6.683 1.00 89.44 176 ASN A O 1
ATOM 1357 N N . SER A 1 177 ? 9.268 11.253 8.499 1.00 89.56 177 SER A N 1
ATOM 1358 C CA . SER A 1 177 ? 9.501 9.814 8.622 1.00 89.56 177 SER A CA 1
ATOM 1359 C C . SER A 1 177 ? 8.921 9.051 7.431 1.00 89.56 177 SER A C 1
ATOM 1361 O O . SER A 1 177 ? 7.845 9.381 6.927 1.00 89.56 177 SER A O 1
ATOM 1363 N N . ILE A 1 178 ? 9.569 7.954 7.034 1.00 90.75 178 ILE A N 1
ATOM 1364 C CA . ILE A 1 178 ? 9.024 7.051 6.009 1.00 90.75 178 ILE A CA 1
ATOM 1365 C C . ILE A 1 178 ? 7.710 6.371 6.431 1.00 90.75 178 ILE A C 1
ATOM 1367 O O . ILE A 1 178 ? 6.984 5.864 5.573 1.00 90.75 178 ILE A O 1
ATOM 1371 N N . SER A 1 179 ? 7.369 6.363 7.727 1.00 87.62 179 SER A N 1
ATOM 1372 C CA . SER A 1 179 ? 6.057 5.900 8.209 1.00 87.62 179 SER A CA 1
ATOM 1373 C C . SER A 1 179 ? 4.907 6.743 7.651 1.00 87.62 179 SER A C 1
ATOM 1375 O O . SER A 1 179 ? 3.838 6.196 7.364 1.00 87.62 179 SER A O 1
ATOM 1377 N N . HIS A 1 180 ? 5.146 8.034 7.390 1.00 87.38 180 HIS A N 1
ATOM 1378 C CA . HIS A 1 180 ? 4.157 8.956 6.825 1.00 87.38 180 HIS A CA 1
ATOM 1379 C C . HIS A 1 180 ? 3.804 8.654 5.361 1.00 87.38 180 HIS A C 1
ATOM 1381 O O . HIS A 1 180 ? 2.815 9.171 4.861 1.00 87.38 180 HIS A O 1
ATOM 1387 N N . LEU A 1 181 ? 4.550 7.779 4.674 1.00 87.12 181 LEU A N 1
ATOM 1388 C CA . LEU A 1 181 ? 4.210 7.339 3.315 1.00 87.12 181 LEU A CA 1
ATOM 1389 C C . LEU A 1 181 ? 3.086 6.289 3.278 1.00 87.12 181 LEU A C 1
ATOM 1391 O O . LEU A 1 181 ? 2.632 5.914 2.197 1.00 87.12 181 LEU A O 1
ATOM 1395 N N . GLY A 1 182 ? 2.653 5.754 4.427 1.00 86.94 182 GLY A N 1
ATOM 1396 C CA . GLY A 1 182 ? 1.579 4.755 4.464 1.00 86.94 182 GLY A CA 1
ATOM 1397 C C . GLY A 1 182 ? 1.925 3.453 3.725 1.00 86.94 182 GLY A C 1
ATOM 1398 O O . GLY A 1 182 ? 1.065 2.847 3.085 1.00 86.94 182 GLY A O 1
ATOM 1399 N N . LEU A 1 183 ? 3.190 3.022 3.767 1.00 90.44 183 LEU A N 1
ATOM 1400 C CA . LEU A 1 183 ? 3.671 1.804 3.100 1.00 90.44 183 LEU A CA 1
ATOM 1401 C C . LEU A 1 183 ? 3.147 0.522 3.773 1.00 90.44 183 LEU A C 1
ATOM 1403 O O . LEU A 1 183 ? 3.057 0.424 4.999 1.00 90.44 183 LEU A O 1
ATOM 1407 N N . ARG A 1 184 ? 2.885 -0.544 3.008 1.00 90.62 184 ARG A N 1
ATOM 1408 C CA . ARG A 1 184 ? 2.589 -1.873 3.575 1.00 90.62 184 ARG A CA 1
ATOM 1409 C C . ARG A 1 184 ? 3.661 -2.295 4.578 1.00 90.62 184 ARG A C 1
ATOM 1411 O O . ARG A 1 184 ? 4.845 -2.036 4.402 1.00 90.62 184 ARG A O 1
ATOM 1418 N N . GLY A 1 185 ? 3.251 -3.047 5.601 1.00 86.88 185 GLY A N 1
ATOM 1419 C CA . GLY A 1 185 ? 4.155 -3.465 6.678 1.00 86.88 185 GLY A CA 1
ATOM 1420 C C . GLY A 1 185 ? 5.388 -4.246 6.199 1.00 86.88 185 GLY A C 1
ATOM 1421 O O . GLY A 1 185 ? 6.450 -4.121 6.797 1.00 86.88 185 GLY A O 1
ATOM 1422 N N . GLY A 1 186 ? 5.285 -5.012 5.107 1.00 89.69 186 GLY A N 1
ATOM 1423 C CA . GLY A 1 186 ? 6.448 -5.661 4.486 1.00 89.69 186 GLY A CA 1
ATOM 1424 C C . GLY A 1 186 ? 7.436 -4.646 3.904 1.00 89.69 186 GLY A C 1
ATOM 1425 O O . GLY A 1 186 ? 8.615 -4.664 4.259 1.00 89.69 186 GLY A O 1
ATOM 1426 N N . THR A 1 187 ? 6.925 -3.721 3.091 1.00 92.94 187 THR A N 1
ATOM 1427 C CA . THR A 1 187 ? 7.679 -2.638 2.450 1.00 92.94 187 THR A CA 1
ATOM 1428 C C . THR A 1 187 ? 8.328 -1.715 3.481 1.00 92.94 187 THR A C 1
ATOM 1430 O O . THR A 1 187 ? 9.538 -1.507 3.431 1.00 92.94 187 THR A O 1
ATOM 1433 N N . LEU A 1 188 ? 7.568 -1.250 4.482 1.00 92.81 188 LEU A N 1
ATOM 1434 C CA . LEU A 1 188 ? 8.073 -0.404 5.569 1.00 92.81 188 LEU A CA 1
ATOM 1435 C C . LEU A 1 188 ? 9.164 -1.115 6.378 1.00 92.81 188 LEU A C 1
ATOM 1437 O O . LEU A 1 188 ? 10.235 -0.561 6.604 1.00 92.81 188 LEU A O 1
ATOM 1441 N N . ARG A 1 189 ? 8.941 -2.380 6.762 1.00 91.62 189 ARG A N 1
ATOM 1442 C CA . ARG A 1 189 ? 9.944 -3.172 7.494 1.00 91.62 189 ARG A CA 1
ATOM 1443 C C . ARG A 1 189 ? 11.244 -3.295 6.708 1.00 91.62 189 ARG A C 1
ATOM 1445 O O . ARG A 1 189 ? 12.321 -3.238 7.297 1.00 91.62 189 ARG A O 1
ATOM 1452 N N . ARG A 1 190 ? 11.146 -3.513 5.397 1.00 92.50 190 ARG A N 1
ATOM 1453 C CA . ARG A 1 190 ? 12.308 -3.622 4.517 1.00 92.50 190 ARG A CA 1
ATOM 1454 C C . ARG A 1 190 ? 13.025 -2.284 4.374 1.00 92.50 190 ARG A C 1
ATOM 1456 O O . ARG A 1 190 ? 14.246 -2.272 4.468 1.00 92.50 190 ARG A O 1
ATOM 1463 N N . ALA A 1 191 ? 12.286 -1.186 4.236 1.00 91.56 191 ALA A N 1
ATOM 1464 C CA . ALA A 1 191 ? 12.853 0.156 4.172 1.00 91.56 191 ALA A CA 1
ATOM 1465 C C . ALA A 1 191 ? 13.629 0.508 5.450 1.00 91.56 191 ALA A C 1
ATOM 1467 O O . ALA A 1 191 ? 14.813 0.830 5.372 1.00 91.56 191 ALA A O 1
ATOM 1468 N N . LEU A 1 192 ? 13.023 0.290 6.622 1.00 91.06 192 LEU A N 1
ATOM 1469 C CA . LEU A 1 192 ? 13.676 0.504 7.918 1.00 91.06 192 LEU A CA 1
ATOM 1470 C C . LEU A 1 192 ? 14.922 -0.379 8.100 1.00 91.06 192 LEU A C 1
ATOM 1472 O O . LEU A 1 192 ? 15.934 0.077 8.626 1.00 91.06 192 LEU A O 1
ATOM 1476 N N . ARG A 1 193 ? 14.883 -1.644 7.651 1.00 90.12 193 ARG A N 1
ATOM 1477 C CA . ARG A 1 193 ? 16.056 -2.544 7.675 1.00 90.12 193 ARG A CA 1
ATOM 1478 C C . ARG A 1 193 ? 17.164 -2.106 6.724 1.00 90.12 193 ARG A C 1
ATOM 1480 O O . ARG A 1 193 ? 18.328 -2.329 7.026 1.00 90.12 193 ARG A O 1
ATOM 1487 N N . ALA A 1 194 ? 16.802 -1.517 5.590 1.00 88.75 194 ALA A N 1
ATOM 1488 C CA . ALA A 1 194 ? 17.745 -0.978 4.618 1.00 88.75 194 ALA A CA 1
ATOM 1489 C C . ALA A 1 194 ? 18.346 0.374 5.050 1.00 88.75 194 ALA A C 1
ATOM 1491 O O . ALA A 1 194 ? 19.182 0.913 4.326 1.00 88.75 194 ALA A O 1
ATOM 1492 N N . GLY A 1 195 ? 17.942 0.893 6.215 1.00 89.44 195 GLY A N 1
ATOM 1493 C CA . GLY A 1 195 ? 18.462 2.123 6.805 1.00 89.44 195 GLY A CA 1
ATOM 1494 C C . GLY A 1 195 ? 17.655 3.374 6.475 1.00 89.44 195 GLY A C 1
ATOM 1495 O O . GLY A 1 195 ? 18.009 4.428 6.977 1.00 89.44 195 GLY A O 1
ATOM 1496 N N . PHE A 1 196 ? 16.572 3.267 5.701 1.00 91.62 196 PHE A N 1
ATOM 1497 C CA . PHE A 1 196 ? 15.728 4.414 5.373 1.00 91.62 196 PHE A CA 1
ATOM 1498 C C . PHE A 1 196 ? 14.848 4.776 6.571 1.00 91.62 196 PHE A C 1
ATOM 1500 O O . PHE A 1 196 ? 14.052 3.954 7.030 1.00 91.62 196 PHE A O 1
ATOM 1507 N N . ARG A 1 197 ? 15.004 5.990 7.090 1.00 90.50 197 ARG A N 1
ATOM 1508 C CA . ARG A 1 197 ? 14.266 6.569 8.218 1.00 90.50 197 ARG A CA 1
ATOM 1509 C C . ARG A 1 197 ? 13.424 7.755 7.790 1.00 90.50 197 ARG A C 1
ATOM 1511 O O . ARG A 1 197 ? 12.300 7.885 8.271 1.00 90.50 197 ARG A O 1
ATOM 1518 N N . ILE A 1 198 ? 13.927 8.562 6.861 1.00 93.12 198 ILE A N 1
ATOM 1519 C CA . ILE A 1 198 ? 13.238 9.758 6.370 1.00 93.12 198 ILE A CA 1
ATOM 1520 C C . ILE A 1 198 ? 12.946 9.676 4.870 1.00 93.12 198 ILE A C 1
ATOM 1522 O O . ILE A 1 198 ? 13.604 8.947 4.125 1.00 93.12 198 ILE A O 1
ATOM 1526 N N . ILE A 1 199 ? 11.938 10.421 4.418 1.00 90.56 199 ILE A N 1
ATOM 1527 C CA . ILE A 1 199 ? 11.503 10.440 3.014 1.00 90.56 199 ILE A CA 1
ATOM 1528 C C . ILE A 1 199 ? 12.625 10.947 2.098 1.00 90.56 199 ILE A C 1
ATOM 1530 O O . ILE A 1 199 ? 12.806 10.405 1.007 1.00 90.56 199 ILE A O 1
ATOM 1534 N N . GLY A 1 200 ? 13.427 11.909 2.562 1.00 87.31 200 GLY A N 1
ATOM 1535 C CA . GLY A 1 200 ? 14.563 12.445 1.812 1.00 87.31 200 GLY A CA 1
ATOM 1536 C C . GLY A 1 200 ? 15.594 11.385 1.427 1.00 87.31 200 GLY A C 1
ATOM 1537 O O . GLY A 1 200 ? 16.097 11.396 0.310 1.00 87.31 200 GLY A O 1
ATOM 1538 N N . GLU A 1 201 ? 15.854 10.403 2.295 1.00 90.69 201 GLU A N 1
ATOM 1539 C CA . GLU A 1 201 ? 16.786 9.308 1.987 1.00 90.69 201 GLU A CA 1
ATOM 1540 C C . GLU A 1 201 ? 16.249 8.407 0.868 1.00 90.69 201 GLU A C 1
ATOM 1542 O O . GLU A 1 201 ? 17.019 7.935 0.030 1.00 90.69 201 GLU A O 1
ATOM 1547 N N . LEU A 1 202 ? 14.930 8.185 0.817 1.00 89.06 202 LEU A N 1
ATOM 1548 C CA . LEU A 1 202 ? 14.303 7.462 -0.291 1.00 89.06 202 LEU A CA 1
ATOM 1549 C C . LEU A 1 202 ? 14.359 8.276 -1.587 1.00 89.06 202 LEU A C 1
ATOM 1551 O O . LEU A 1 202 ? 14.702 7.711 -2.622 1.00 89.06 202 LEU A O 1
ATOM 1555 N N . ARG A 1 203 ? 14.078 9.584 -1.531 1.00 88.56 203 ARG A N 1
ATOM 1556 C CA . ARG A 1 203 ? 14.120 10.486 -2.697 1.00 88.56 203 ARG A CA 1
ATOM 1557 C C . ARG A 1 203 ? 15.526 10.651 -3.271 1.00 88.56 203 ARG A C 1
ATOM 1559 O O . ARG A 1 203 ? 15.667 10.734 -4.486 1.00 88.56 203 ARG A O 1
ATOM 1566 N N . ALA A 1 204 ? 16.546 10.669 -2.416 1.00 87.19 204 ALA A N 1
ATOM 1567 C CA . ALA A 1 204 ? 17.953 10.740 -2.811 1.00 87.19 204 ALA A CA 1
ATOM 1568 C C . ALA A 1 204 ? 18.496 9.404 -3.349 1.00 87.19 204 ALA A C 1
ATOM 1570 O O . ALA A 1 204 ? 19.595 9.346 -3.900 1.00 87.19 204 ALA A O 1
ATOM 1571 N N . THR A 1 205 ? 17.760 8.303 -3.168 1.00 86.19 205 THR A N 1
ATOM 1572 C CA . THR A 1 205 ? 18.193 6.988 -3.636 1.00 86.19 205 THR A CA 1
ATOM 1573 C C . THR A 1 205 ? 17.847 6.809 -5.103 1.00 86.19 205 THR A C 1
ATOM 1575 O O . THR A 1 205 ? 16.686 6.907 -5.495 1.00 86.19 205 THR A O 1
ATOM 1578 N N . SER A 1 206 ? 18.842 6.439 -5.910 1.00 78.75 206 SER A N 1
ATOM 1579 C CA . SER A 1 206 ? 18.595 6.193 -7.325 1.00 78.75 206 SER A CA 1
ATOM 1580 C C . SER A 1 206 ? 17.657 4.991 -7.547 1.00 78.75 206 SER A C 1
ATOM 1582 O O . SER A 1 206 ? 17.728 3.979 -6.828 1.00 78.75 206 SER A O 1
ATOM 1584 N N . PRO A 1 207 ? 16.822 5.035 -8.598 1.00 77.00 207 PRO A N 1
ATOM 1585 C CA . PRO A 1 207 ? 15.964 3.930 -9.024 1.00 77.00 207 PRO A CA 1
ATOM 1586 C C . PRO A 1 207 ? 16.661 2.566 -9.104 1.00 77.00 207 PRO A C 1
ATOM 1588 O O . PRO A 1 207 ? 16.103 1.533 -8.714 1.00 77.00 207 PRO A O 1
ATOM 1591 N N . ARG A 1 208 ? 17.924 2.550 -9.545 1.00 75.31 208 ARG A N 1
ATOM 1592 C CA . ARG A 1 208 ? 18.752 1.337 -9.635 1.00 75.31 208 ARG A CA 1
ATOM 1593 C C . ARG A 1 208 ? 19.063 0.739 -8.263 1.00 75.31 208 ARG A C 1
ATOM 1595 O O . ARG A 1 208 ? 19.019 -0.480 -8.108 1.00 75.31 208 ARG A O 1
ATOM 1602 N N . VAL A 1 209 ? 19.336 1.569 -7.258 1.00 82.00 209 VAL A N 1
ATOM 1603 C CA . VAL A 1 209 ? 19.590 1.107 -5.883 1.00 82.00 209 VAL A CA 1
ATOM 1604 C C . VAL A 1 209 ? 18.299 0.612 -5.231 1.00 82.00 209 VAL A C 1
ATOM 1606 O O . VAL A 1 209 ? 18.309 -0.400 -4.527 1.00 82.00 209 VAL A O 1
ATOM 1609 N N . LEU A 1 210 ? 17.156 1.239 -5.522 1.00 84.12 210 LEU A N 1
ATOM 1610 C CA . LEU A 1 210 ? 15.865 0.684 -5.110 1.00 84.12 210 LEU A CA 1
ATOM 1611 C C . LEU A 1 210 ? 15.596 -0.673 -5.773 1.00 84.12 210 LEU A C 1
ATOM 1613 O O . LEU A 1 210 ? 15.046 -1.571 -5.131 1.00 84.12 210 LEU A O 1
ATOM 1617 N N . ALA A 1 211 ? 16.022 -0.861 -7.026 1.00 81.62 211 ALA A N 1
ATOM 1618 C CA . ALA A 1 211 ? 15.856 -2.115 -7.756 1.00 81.62 211 ALA A CA 1
ATOM 1619 C C . ALA A 1 211 ? 16.576 -3.314 -7.122 1.00 81.62 211 ALA A C 1
ATOM 1621 O O . ALA A 1 211 ? 16.064 -4.433 -7.209 1.00 81.62 211 ALA A O 1
ATOM 1622 N N . THR A 1 212 ? 17.718 -3.091 -6.468 1.00 84.62 212 THR A N 1
ATOM 1623 C CA . THR A 1 212 ? 18.483 -4.151 -5.791 1.00 84.62 212 THR A CA 1
ATOM 1624 C C . THR A 1 212 ? 17.944 -4.467 -4.399 1.00 84.62 212 THR A C 1
ATOM 1626 O O . THR A 1 212 ? 18.017 -5.613 -3.958 1.00 84.62 212 THR A O 1
ATOM 1629 N N . ARG A 1 213 ? 17.377 -3.470 -3.708 1.00 85.69 213 ARG A N 1
ATOM 1630 C CA . ARG A 1 213 ? 16.904 -3.606 -2.321 1.00 85.69 213 ARG A CA 1
ATOM 1631 C C . ARG A 1 213 ? 15.444 -4.037 -2.204 1.00 85.69 213 ARG A C 1
ATOM 1633 O O . ARG A 1 213 ? 15.086 -4.663 -1.210 1.00 85.69 213 ARG A O 1
ATOM 1640 N N . PHE A 1 214 ? 14.608 -3.726 -3.195 1.00 88.94 214 PHE A N 1
ATOM 1641 C CA . PHE A 1 214 ? 13.161 -3.944 -3.144 1.00 88.94 214 PHE A CA 1
ATOM 1642 C C . PHE A 1 214 ? 12.651 -4.763 -4.331 1.00 88.94 214 PHE A C 1
ATOM 1644 O O . PHE A 1 214 ? 13.108 -4.621 -5.469 1.00 88.94 214 PHE A O 1
ATOM 1651 N N . GLY A 1 215 ? 11.642 -5.598 -4.074 1.00 86.56 215 GLY A N 1
ATOM 1652 C CA . GLY A 1 215 ? 10.926 -6.338 -5.110 1.00 86.56 215 GLY A CA 1
ATOM 1653 C C . GLY A 1 215 ? 10.025 -5.426 -5.947 1.00 86.56 215 GLY A C 1
ATOM 1654 O O . GLY A 1 215 ? 9.678 -4.321 -5.536 1.00 86.56 215 GLY A O 1
ATOM 1655 N N . ARG A 1 216 ? 9.585 -5.896 -7.121 1.00 84.12 216 ARG A N 1
ATOM 1656 C CA . ARG A 1 216 ? 8.786 -5.088 -8.066 1.00 84.12 216 ARG A CA 1
ATOM 1657 C C . ARG A 1 216 ? 7.530 -4.470 -7.434 1.00 84.12 216 ARG A C 1
ATOM 1659 O O . ARG A 1 216 ? 7.245 -3.305 -7.681 1.00 84.12 216 ARG A O 1
ATOM 1666 N N . SER A 1 217 ? 6.800 -5.225 -6.610 1.00 86.38 217 SER A N 1
ATOM 1667 C CA . SER A 1 217 ? 5.589 -4.731 -5.936 1.00 86.38 217 SER A CA 1
ATOM 1668 C C . SER A 1 217 ? 5.882 -3.653 -4.892 1.00 86.38 217 SER A C 1
ATOM 1670 O O . SER A 1 217 ? 5.122 -2.701 -4.774 1.00 86.38 217 SER A O 1
ATOM 1672 N N . GLU A 1 218 ? 6.976 -3.809 -4.145 1.00 89.50 218 GLU A N 1
ATOM 1673 C CA . GLU A 1 218 ? 7.415 -2.867 -3.109 1.00 89.50 218 GLU A CA 1
ATOM 1674 C C . GLU A 1 218 ? 7.888 -1.563 -3.747 1.00 89.50 218 GLU A C 1
ATOM 1676 O O . GLU A 1 218 ? 7.507 -0.486 -3.304 1.00 89.50 218 GLU A O 1
ATOM 1681 N N . ARG A 1 219 ? 8.652 -1.656 -4.843 1.00 89.31 219 ARG A N 1
ATOM 1682 C CA . ARG A 1 219 ? 9.073 -0.481 -5.612 1.00 89.31 219 ARG A CA 1
ATOM 1683 C C . ARG A 1 219 ? 7.878 0.278 -6.139 1.00 89.31 219 ARG A C 1
ATOM 1685 O O . ARG A 1 219 ? 7.777 1.465 -5.878 1.00 89.31 219 ARG A O 1
ATOM 1692 N N . ARG A 1 220 ? 6.954 -0.403 -6.824 1.00 87.44 220 ARG A N 1
ATOM 1693 C CA . ARG A 1 220 ? 5.733 0.227 -7.343 1.00 87.44 220 ARG A CA 1
ATOM 1694 C C . ARG A 1 220 ? 4.989 0.996 -6.253 1.00 87.44 220 ARG A C 1
ATOM 1696 O O . ARG A 1 220 ? 4.550 2.110 -6.497 1.00 87.44 220 ARG A O 1
ATOM 1703 N N . GLU A 1 221 ? 4.877 0.412 -5.063 1.00 90.94 221 GLU A N 1
ATOM 1704 C CA . GLU A 1 221 ? 4.268 1.078 -3.913 1.00 90.94 221 GLU A CA 1
ATOM 1705 C C . GLU A 1 221 ? 5.052 2.324 -3.476 1.00 90.94 221 GLU A C 1
ATOM 1707 O O . GLU A 1 221 ? 4.446 3.379 -3.316 1.00 90.94 221 GLU A O 1
ATOM 1712 N N . ILE A 1 222 ? 6.378 2.228 -3.326 1.00 90.19 222 ILE A N 1
ATOM 1713 C CA . ILE A 1 222 ? 7.240 3.362 -2.953 1.00 90.19 222 ILE A CA 1
ATOM 1714 C C . ILE A 1 222 ? 7.114 4.496 -3.976 1.00 90.19 222 ILE A C 1
ATOM 1716 O O . ILE A 1 222 ? 6.841 5.629 -3.594 1.00 90.19 222 ILE A O 1
ATOM 1720 N N . TYR A 1 223 ? 7.251 4.191 -5.267 1.00 87.38 223 TYR A N 1
ATOM 1721 C CA . TYR A 1 223 ? 7.124 5.180 -6.336 1.00 87.38 223 TYR A CA 1
ATOM 1722 C C . TYR A 1 223 ? 5.752 5.851 -6.341 1.00 87.38 223 TYR A C 1
ATOM 1724 O O . TYR A 1 223 ? 5.686 7.072 -6.407 1.00 87.38 223 TYR A O 1
ATOM 1732 N N . ALA A 1 224 ? 4.667 5.074 -6.259 1.00 86.69 224 ALA A N 1
ATOM 1733 C CA . ALA A 1 224 ? 3.316 5.628 -6.253 1.00 86.69 224 ALA A CA 1
ATOM 1734 C C . ALA A 1 224 ? 3.124 6.606 -5.085 1.00 86.69 224 ALA A C 1
ATOM 1736 O O . ALA A 1 224 ? 2.630 7.711 -5.284 1.00 86.69 224 ALA A O 1
ATOM 1737 N N . ARG A 1 225 ? 3.592 6.242 -3.883 1.00 88.19 225 ARG A N 1
ATOM 1738 C CA . ARG A 1 225 ? 3.487 7.114 -2.705 1.00 88.19 225 ARG A CA 1
ATOM 1739 C C . ARG A 1 225 ? 4.356 8.357 -2.813 1.00 88.19 225 ARG A C 1
ATOM 1741 O O . ARG A 1 225 ? 3.895 9.429 -2.450 1.00 88.19 225 ARG A O 1
ATOM 1748 N N . LEU A 1 226 ? 5.574 8.244 -3.338 1.00 88.19 226 LEU A N 1
ATOM 1749 C CA . LEU A 1 226 ? 6.438 9.404 -3.559 1.00 88.19 226 LEU A CA 1
ATOM 1750 C C . LEU A 1 226 ? 5.866 10.345 -4.628 1.00 88.19 226 LEU A C 1
ATOM 1752 O O . LEU A 1 226 ? 5.885 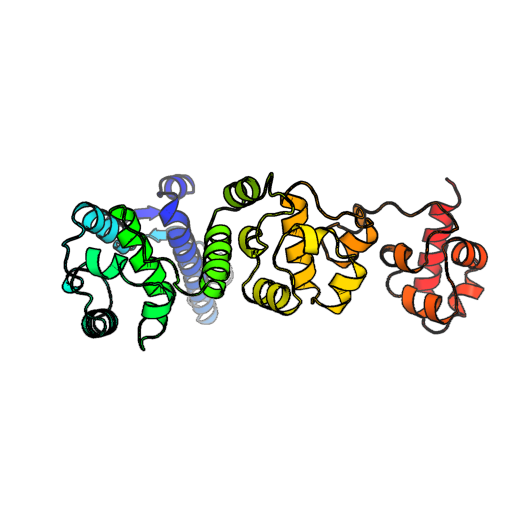11.555 -4.433 1.00 88.19 226 LEU A O 1
ATOM 1756 N N . LEU A 1 227 ? 5.273 9.822 -5.703 1.00 84.12 227 LEU A N 1
ATOM 1757 C CA . LEU A 1 227 ? 4.581 10.643 -6.703 1.00 84.12 227 LEU A CA 1
ATOM 1758 C C . LEU A 1 227 ? 3.395 11.408 -6.096 1.00 84.12 227 LEU A C 1
ATOM 1760 O O . LEU A 1 227 ? 3.232 12.595 -6.368 1.00 84.12 227 LEU A O 1
ATOM 1764 N N . GLU A 1 228 ? 2.618 10.772 -5.214 1.00 84.19 228 GLU A N 1
ATOM 1765 C CA . GLU A 1 228 ? 1.499 11.414 -4.504 1.00 84.19 228 GLU A CA 1
ATOM 1766 C C . GLU A 1 228 ? 1.943 12.565 -3.580 1.00 84.19 228 GLU A C 1
ATOM 1768 O O . GLU A 1 228 ? 1.150 13.465 -3.303 1.00 84.19 228 GLU A O 1
ATOM 1773 N N . THR A 1 229 ? 3.210 12.593 -3.143 1.00 82.56 229 THR A N 1
ATOM 1774 C CA . THR A 1 229 ? 3.744 13.719 -2.353 1.00 82.56 229 THR A CA 1
ATOM 1775 C C . THR A 1 229 ? 4.024 14.985 -3.170 1.00 82.56 229 THR A C 1
ATOM 1777 O O . THR A 1 229 ? 4.231 16.049 -2.587 1.00 82.56 229 THR A O 1
ATOM 1780 N N . GLY A 1 230 ? 4.038 14.884 -4.504 1.00 75.25 230 GLY A N 1
ATOM 1781 C CA . GLY A 1 230 ? 4.382 15.968 -5.429 1.00 75.25 230 GLY A CA 1
ATOM 1782 C C . GLY A 1 230 ? 5.874 16.071 -5.771 1.00 75.25 230 GLY A C 1
ATOM 1783 O O . GLY A 1 230 ? 6.220 16.741 -6.738 1.00 75.25 230 GLY A O 1
ATOM 1784 N N . ILE A 1 231 ? 6.756 15.385 -5.032 1.00 72.69 231 ILE A N 1
ATOM 1785 C CA . ILE A 1 231 ? 8.200 15.316 -5.310 1.00 72.69 231 ILE A CA 1
ATOM 1786 C C . ILE A 1 231 ? 8.631 13.849 -5.253 1.00 72.69 231 ILE A C 1
ATOM 1788 O O . ILE A 1 231 ? 8.643 13.234 -4.184 1.00 72.69 231 ILE A O 1
ATOM 1792 N N . ALA A 1 232 ? 8.972 13.281 -6.412 1.00 69.94 232 ALA A N 1
ATOM 1793 C CA . ALA A 1 232 ? 9.226 11.848 -6.536 1.00 69.94 232 ALA A CA 1
ATOM 1794 C C . ALA A 1 232 ? 10.639 11.448 -6.086 1.00 69.94 232 ALA A C 1
ATOM 1796 O O . ALA A 1 232 ? 10.784 10.663 -5.157 1.00 69.94 232 ALA A O 1
ATOM 1797 N N . PHE A 1 233 ? 11.671 11.977 -6.739 1.00 74.81 233 PHE A N 1
ATOM 1798 C CA . PHE A 1 233 ? 13.083 11.650 -6.517 1.00 74.81 233 PHE A CA 1
ATOM 1799 C C . PHE A 1 233 ? 13.935 12.876 -6.849 1.00 74.81 233 PHE A C 1
ATOM 1801 O O . PHE A 1 233 ? 13.475 13.758 -7.574 1.00 74.81 233 PHE A O 1
ATOM 1808 N N . SER A 1 234 ? 15.165 12.932 -6.335 1.00 69.44 234 SER A N 1
ATOM 1809 C CA . SER A 1 234 ? 16.127 13.981 -6.704 1.00 69.44 234 SER A CA 1
ATOM 1810 C C . SER A 1 234 ? 16.514 13.911 -8.184 1.00 69.44 234 SER A C 1
ATOM 1812 O O . SER A 1 234 ? 16.749 14.935 -8.813 1.00 69.44 234 SER A O 1
ATOM 1814 N N . GLU A 1 235 ? 16.549 12.701 -8.741 1.00 71.06 235 GLU A N 1
ATOM 1815 C CA . GLU A 1 235 ? 16.651 12.449 -10.176 1.00 71.06 235 GLU A CA 1
ATOM 1816 C C . GLU A 1 235 ? 15.269 12.055 -10.689 1.00 71.06 235 GLU A C 1
ATOM 1818 O O . GLU A 1 235 ? 14.705 11.060 -10.229 1.00 71.06 235 GLU A O 1
ATOM 1823 N N . THR A 1 236 ? 14.706 12.821 -11.626 1.00 69.62 236 THR A N 1
ATOM 1824 C CA . THR A 1 236 ? 13.414 12.477 -12.227 1.00 69.62 236 THR A CA 1
ATOM 1825 C C . THR A 1 236 ? 13.522 11.091 -12.870 1.00 69.62 236 THR A C 1
ATOM 1827 O O . THR A 1 236 ? 14.328 10.921 -13.788 1.00 69.62 236 THR A O 1
ATOM 1830 N N . PRO A 1 237 ? 12.753 10.086 -12.407 1.00 73.50 237 PRO A N 1
ATOM 1831 C CA . PRO A 1 237 ? 12.833 8.744 -12.965 1.00 73.50 237 PRO A CA 1
ATOM 1832 C C . PRO A 1 237 ? 12.429 8.789 -14.436 1.00 73.50 237 PRO A C 1
ATOM 1834 O O . PRO A 1 237 ? 11.443 9.444 -14.789 1.00 73.50 237 PRO A O 1
ATOM 1837 N N . SER A 1 238 ? 13.171 8.089 -15.295 1.00 76.31 238 SER A N 1
ATOM 1838 C CA . SER A 1 238 ? 12.852 8.093 -16.722 1.00 76.31 238 SER A CA 1
ATOM 1839 C C . SER A 1 238 ? 11.477 7.447 -16.968 1.00 76.31 238 SER A C 1
ATOM 1841 O O . SER A 1 238 ? 11.070 6.550 -16.215 1.00 76.31 238 SER A O 1
ATOM 1843 N N . PRO A 1 239 ? 10.747 7.834 -18.031 1.00 78.50 239 PRO A N 1
ATOM 1844 C CA . PRO A 1 239 ? 9.474 7.199 -18.381 1.00 78.50 239 PRO A CA 1
ATOM 1845 C C . PRO A 1 239 ? 9.585 5.667 -18.468 1.00 78.50 239 PRO A C 1
ATOM 1847 O O . PRO A 1 239 ? 8.725 4.933 -17.973 1.00 78.50 239 PRO A O 1
ATOM 1850 N N . THR A 1 240 ? 10.709 5.161 -18.983 1.00 79.75 240 THR A N 1
ATOM 1851 C CA . THR A 1 240 ? 10.994 3.723 -19.045 1.00 79.75 240 THR A CA 1
ATOM 1852 C C . THR A 1 240 ? 11.149 3.081 -17.662 1.00 79.75 240 THR A C 1
ATOM 1854 O O . THR A 1 240 ? 10.728 1.937 -17.456 1.00 79.75 240 THR A O 1
ATOM 1857 N N . GLU A 1 241 ? 11.726 3.776 -16.681 1.00 77.75 241 GLU A N 1
ATOM 1858 C CA . GLU A 1 241 ? 11.793 3.292 -15.298 1.00 77.75 241 GLU A CA 1
ATOM 1859 C C . GLU A 1 241 ? 10.418 3.256 -14.624 1.00 77.75 241 GLU A C 1
ATOM 1861 O O . GLU A 1 241 ? 10.104 2.291 -13.912 1.00 77.75 241 GLU A O 1
ATOM 1866 N N . LEU A 1 242 ? 9.565 4.246 -14.892 1.00 79.56 242 LEU A N 1
ATOM 1867 C CA . LEU A 1 242 ? 8.178 4.246 -14.423 1.00 79.56 242 LEU A CA 1
ATOM 1868 C C . LEU A 1 242 ? 7.385 3.076 -15.030 1.00 79.56 242 LEU A C 1
ATOM 1870 O O . LEU A 1 242 ? 6.698 2.344 -14.304 1.00 79.56 242 LEU A O 1
ATOM 1874 N N . TRP A 1 243 ? 7.562 2.807 -16.325 1.00 83.50 243 TRP A N 1
ATOM 1875 C CA . TRP A 1 243 ? 6.980 1.646 -17.007 1.00 83.50 243 TRP A CA 1
ATOM 1876 C C . TRP A 1 243 ? 7.484 0.306 -16.448 1.00 83.50 243 TRP A C 1
ATOM 1878 O O . TRP A 1 243 ? 6.683 -0.587 -16.149 1.00 83.50 243 TRP A O 1
ATOM 1888 N N . LYS A 1 244 ? 8.797 0.157 -16.199 1.00 81.00 244 LYS A N 1
ATOM 1889 C CA . LYS A 1 244 ? 9.382 -1.059 -15.584 1.00 81.00 244 LYS A CA 1
ATOM 1890 C C . LYS A 1 244 ? 8.701 -1.399 -14.250 1.00 81.00 244 LYS A C 1
ATOM 1892 O O . LYS A 1 244 ? 8.487 -2.577 -13.927 1.00 81.00 244 LYS A O 1
ATOM 1897 N N . ASN A 1 245 ? 8.311 -0.378 -13.488 1.00 77.00 245 ASN A N 1
ATOM 1898 C CA . ASN A 1 245 ? 7.613 -0.527 -12.212 1.00 77.00 245 ASN A CA 1
ATOM 1899 C C . ASN A 1 245 ? 6.073 -0.546 -12.334 1.00 77.00 245 ASN A C 1
ATOM 1901 O O . ASN A 1 245 ? 5.398 -0.771 -11.330 1.00 77.00 245 ASN A O 1
ATOM 1905 N N . GLY A 1 246 ? 5.512 -0.434 -13.544 1.00 76.06 246 GLY A N 1
ATOM 1906 C CA . GLY A 1 246 ? 4.072 -0.539 -13.812 1.00 76.06 246 GLY A CA 1
ATOM 1907 C C . GLY A 1 246 ? 3.269 0.680 -13.356 1.00 76.06 246 GLY A C 1
ATOM 1908 O O . GLY A 1 246 ? 2.156 0.519 -12.851 1.00 76.06 246 GLY A O 1
ATOM 1909 N N . LEU A 1 247 ? 3.871 1.865 -13.447 1.00 77.75 247 LEU A N 1
ATOM 1910 C CA . LEU A 1 247 ? 3.247 3.145 -13.092 1.00 77.75 247 LEU A CA 1
ATOM 1911 C C . LEU A 1 247 ? 2.740 3.910 -14.313 1.00 77.75 247 LEU A C 1
ATOM 1913 O O . LEU A 1 247 ? 1.827 4.707 -14.172 1.00 77.75 247 LEU A O 1
ATOM 1917 N N . VAL A 1 248 ? 3.339 3.646 -15.472 1.00 80.94 248 VAL A N 1
ATOM 1918 C CA . VAL A 1 248 ? 3.030 4.260 -16.766 1.00 80.94 248 VAL A CA 1
ATOM 1919 C C . VAL A 1 248 ? 2.737 3.130 -17.743 1.00 80.94 248 VAL A C 1
ATOM 1921 O O . VAL A 1 248 ? 3.409 2.084 -17.714 1.00 80.94 248 VAL A O 1
ATOM 1924 N N . ALA A 1 249 ? 1.697 3.303 -18.550 1.00 80.06 249 ALA A N 1
ATOM 1925 C CA . ALA A 1 249 ? 1.319 2.327 -19.562 1.00 80.06 249 ALA A CA 1
ATOM 1926 C C . ALA A 1 249 ? 2.265 2.420 -20.778 1.00 80.06 249 ALA A C 1
ATOM 1928 O O . ALA A 1 249 ? 2.995 3.391 -20.943 1.00 80.06 249 ALA A O 1
ATOM 1929 N N . ARG A 1 250 ? 2.358 1.374 -21.611 1.00 80.94 250 ARG A N 1
ATOM 1930 C CA . ARG A 1 250 ? 3.326 1.379 -22.734 1.00 80.94 250 ARG A CA 1
ATOM 1931 C C . ARG A 1 250 ? 2.974 2.445 -23.779 1.00 80.94 250 ARG A C 1
ATOM 1933 O O . ARG A 1 250 ? 3.869 3.027 -24.372 1.00 80.94 250 ARG A O 1
ATOM 1940 N N . ASP A 1 251 ? 1.688 2.637 -24.009 1.00 81.06 251 ASP A N 1
ATOM 1941 C CA . ASP A 1 251 ? 1.068 3.618 -24.900 1.00 81.06 251 ASP A CA 1
ATOM 1942 C C . ASP A 1 251 ? 1.300 5.071 -24.466 1.00 81.06 251 ASP A C 1
ATOM 1944 O O . ASP A 1 251 ? 1.263 5.967 -25.300 1.00 81.06 251 ASP A O 1
ATOM 1948 N N . GLU A 1 252 ? 1.612 5.297 -23.191 1.00 80.75 252 GLU A N 1
ATOM 1949 C CA . GLU A 1 252 ? 1.989 6.611 -22.662 1.00 80.75 252 GLU A CA 1
ATOM 1950 C C . GLU A 1 252 ? 3.484 6.931 -22.878 1.00 80.75 252 GLU A C 1
ATOM 1952 O O . GLU A 1 252 ? 3.927 8.041 -22.584 1.00 80.75 252 GLU A O 1
ATOM 1957 N N . LEU A 1 253 ? 4.284 5.977 -23.379 1.00 83.69 253 LEU A N 1
ATOM 1958 C CA . LEU A 1 253 ? 5.705 6.184 -23.661 1.00 83.69 253 LEU A CA 1
ATOM 1959 C C . LEU A 1 253 ? 5.920 6.690 -25.088 1.00 83.69 253 LEU A C 1
ATOM 1961 O O . LEU A 1 253 ? 5.496 6.058 -26.056 1.00 83.69 253 LEU A O 1
ATOM 1965 N N . GLN A 1 254 ? 6.684 7.771 -25.219 1.00 83.31 254 GLN A N 1
ATOM 1966 C CA . GLN A 1 254 ? 7.198 8.231 -26.508 1.00 83.31 254 GLN A CA 1
ATOM 1967 C C . GLN A 1 254 ? 8.438 7.428 -26.895 1.00 83.31 254 GLN A C 1
ATOM 1969 O O . GLN A 1 254 ? 9.296 7.164 -26.048 1.00 83.31 254 GLN A O 1
ATOM 1974 N N . PHE A 1 255 ? 8.505 7.009 -28.161 1.00 82.38 255 PHE A N 1
ATOM 1975 C CA . PHE A 1 255 ? 9.700 6.358 -28.685 1.00 82.38 255 PHE A CA 1
ATOM 1976 C C . PHE A 1 255 ? 10.867 7.360 -28.651 1.00 82.38 255 PHE A C 1
ATOM 1978 O O . PHE A 1 255 ? 10.646 8.515 -29.005 1.00 82.38 255 PHE A O 1
ATOM 1985 N N . PRO A 1 256 ? 12.068 6.977 -28.189 1.00 83.81 256 PRO A N 1
ATOM 1986 C CA . PRO A 1 256 ? 13.194 7.902 -28.135 1.00 83.81 256 PRO A CA 1
ATOM 1987 C C . PRO A 1 256 ? 13.720 8.215 -29.536 1.00 83.81 256 PRO A C 1
ATOM 1989 O O . PRO A 1 256 ? 13.939 7.292 -30.317 1.00 83.81 256 PRO A O 1
ATOM 1992 N N . ASP A 1 257 ? 13.998 9.489 -29.810 1.00 81.38 257 ASP A N 1
ATOM 1993 C CA . ASP A 1 257 ? 14.524 9.939 -31.109 1.00 81.38 257 ASP A CA 1
ATOM 1994 C C . ASP A 1 257 ? 16.060 10.082 -31.107 1.00 81.38 257 ASP A C 1
ATOM 1996 O O . ASP A 1 257 ? 16.704 10.155 -32.154 1.00 81.38 257 ASP A O 1
ATOM 2000 N N . GLU A 1 258 ? 16.684 10.099 -29.925 1.00 84.62 258 GLU A N 1
ATOM 2001 C CA . GLU A 1 258 ? 18.125 10.311 -29.786 1.00 84.62 258 GLU A CA 1
ATOM 2002 C C . GLU A 1 258 ? 18.915 9.019 -30.070 1.00 84.62 258 GLU A C 1
ATOM 2004 O O . GLU A 1 258 ? 18.708 8.006 -29.388 1.00 84.62 258 GLU A O 1
ATOM 2009 N N . PRO A 1 259 ? 19.884 9.024 -31.006 1.00 82.94 259 PRO A N 1
ATOM 2010 C CA . PRO A 1 259 ? 20.646 7.827 -31.366 1.00 82.94 259 PRO A CA 1
ATOM 2011 C C . PRO A 1 259 ? 21.523 7.306 -30.219 1.00 82.94 259 PRO A C 1
ATOM 2013 O O . PRO A 1 259 ? 21.810 6.113 -30.167 1.00 82.94 259 PRO A O 1
ATOM 2016 N N . GLU A 1 260 ? 21.914 8.166 -29.277 1.00 85.94 260 GLU A N 1
ATOM 2017 C CA . GLU A 1 260 ? 22.699 7.798 -28.091 1.00 85.94 260 GLU A CA 1
ATOM 2018 C C . GLU A 1 260 ? 21.854 7.120 -26.998 1.00 85.94 260 GLU A C 1
ATOM 2020 O O . GLU A 1 260 ? 22.401 6.640 -26.001 1.00 85.94 260 GLU A O 1
ATOM 2025 N N . THR A 1 261 ? 20.527 7.040 -27.181 1.00 84.19 261 THR A N 1
ATOM 2026 C CA . THR A 1 261 ? 19.620 6.440 -26.198 1.00 84.19 261 THR A CA 1
ATOM 2027 C C . THR A 1 261 ? 20.047 5.007 -25.883 1.00 84.19 261 THR A C 1
ATOM 2029 O O . THR A 1 261 ? 20.069 4.168 -26.790 1.00 84.19 261 THR A O 1
ATOM 2032 N N . PRO A 1 262 ? 20.322 4.665 -24.611 1.00 87.31 262 PRO A N 1
ATOM 2033 C CA . PRO A 1 262 ? 20.739 3.324 -24.238 1.00 87.31 262 PRO A CA 1
ATOM 2034 C C . PRO A 1 262 ? 19.705 2.261 -24.617 1.00 87.31 262 PRO A C 1
ATOM 2036 O O . PRO A 1 262 ? 18.504 2.412 -24.389 1.00 87.31 262 PRO A O 1
ATOM 2039 N N . LEU A 1 263 ? 20.171 1.092 -25.063 1.00 86.19 263 LEU A N 1
ATOM 2040 C CA . LEU A 1 263 ? 19.305 -0.043 -25.408 1.00 86.19 263 LEU A CA 1
ATOM 2041 C C . LEU A 1 263 ? 18.386 -0.455 -24.238 1.00 86.19 263 LEU A C 1
ATOM 2043 O O . LEU A 1 263 ? 17.277 -0.949 -24.441 1.00 86.19 263 LEU A O 1
ATOM 2047 N N . ALA A 1 264 ? 18.839 -0.246 -22.996 1.00 83.50 264 ALA A N 1
ATOM 2048 C CA . ALA A 1 264 ? 18.070 -0.514 -21.779 1.00 83.50 264 ALA A CA 1
ATOM 2049 C C . ALA A 1 264 ? 16.793 0.333 -21.656 1.00 83.50 264 ALA A C 1
ATOM 2051 O O . ALA A 1 264 ? 15.849 -0.096 -20.977 1.00 83.50 264 ALA A O 1
ATOM 2052 N N . ASP A 1 265 ? 16.766 1.499 -22.299 1.00 83.50 265 ASP A N 1
ATOM 2053 C CA . ASP A 1 265 ? 15.630 2.413 -22.308 1.00 83.50 265 ASP A CA 1
ATOM 2054 C C . ASP A 1 265 ? 14.670 2.124 -23.466 1.00 83.50 265 ASP A C 1
ATOM 2056 O O . ASP A 1 265 ? 13.482 2.394 -23.334 1.00 83.50 265 ASP A O 1
ATOM 2060 N N . LEU A 1 266 ? 15.135 1.423 -24.509 1.00 85.62 266 LEU A N 1
ATOM 2061 C CA . LEU A 1 266 ? 14.324 0.911 -25.624 1.00 85.62 266 LEU A CA 1
ATOM 2062 C C . LEU A 1 266 ? 13.558 -0.385 -25.299 1.00 85.62 266 LEU A C 1
ATOM 2064 O O . LEU A 1 266 ? 12.727 -0.856 -26.080 1.00 85.62 266 LEU A O 1
ATOM 2068 N N . GLN A 1 267 ? 13.808 -0.979 -24.129 1.00 87.12 267 GLN A N 1
ATOM 2069 C CA . GLN A 1 267 ? 13.182 -2.229 -23.690 1.00 87.12 267 GLN A CA 1
ATOM 2070 C C . GLN A 1 267 ? 11.641 -2.295 -23.856 1.00 87.12 267 GLN A C 1
ATOM 2072 O O . GLN A 1 267 ? 11.163 -3.372 -24.233 1.00 87.12 267 GLN A O 1
ATOM 2077 N N . PRO A 1 268 ? 10.853 -1.222 -23.611 1.00 85.81 268 PRO A N 1
ATOM 2078 C CA . PRO A 1 268 ? 9.396 -1.249 -23.776 1.00 85.81 268 PRO A CA 1
ATOM 2079 C C . PRO A 1 268 ? 8.936 -1.619 -25.190 1.00 85.81 268 PRO A C 1
ATOM 2081 O O . PRO A 1 268 ? 7.928 -2.313 -25.344 1.00 85.81 268 PRO A O 1
ATOM 2084 N N . TRP A 1 269 ? 9.681 -1.194 -26.213 1.00 86.62 269 TRP A N 1
ATOM 2085 C CA . TRP A 1 269 ? 9.350 -1.441 -27.619 1.00 86.62 269 TRP A CA 1
ATOM 2086 C C . TRP A 1 269 ? 9.990 -2.720 -28.149 1.00 86.62 269 TRP A C 1
ATOM 2088 O O . TRP A 1 269 ? 9.348 -3.464 -28.888 1.00 86.62 269 TRP A O 1
ATOM 2098 N N . LEU A 1 270 ? 11.215 -3.029 -27.709 1.00 85.94 270 LEU A N 1
ATOM 2099 C CA . LEU A 1 270 ? 11.952 -4.218 -28.150 1.00 85.94 270 LEU A CA 1
ATOM 2100 C C . LEU A 1 270 ? 11.357 -5.529 -27.620 1.00 85.94 270 LEU A C 1
ATOM 2102 O O . LEU A 1 270 ? 11.502 -6.583 -28.245 1.00 85.94 270 LEU A O 1
ATOM 2106 N N . GLY A 1 271 ? 10.715 -5.498 -26.448 1.00 84.94 271 GLY A N 1
ATOM 2107 C CA . GLY A 1 271 ? 10.076 -6.668 -25.850 1.00 84.94 271 GLY A CA 1
ATOM 2108 C C . GLY A 1 271 ? 11.023 -7.871 -25.751 1.00 84.94 271 GLY A C 1
ATOM 2109 O O . GLY A 1 271 ? 12.061 -7.820 -25.089 1.00 84.94 271 GLY A O 1
ATOM 2110 N N . ALA A 1 272 ? 10.670 -8.974 -26.417 1.00 84.12 272 ALA A N 1
ATOM 2111 C CA . ALA A 1 272 ? 11.460 -10.207 -26.403 1.00 84.12 272 ALA A CA 1
ATOM 2112 C C . ALA A 1 272 ? 12.832 -10.075 -27.094 1.00 84.12 272 ALA A C 1
ATOM 2114 O O . ALA A 1 272 ? 13.754 -10.812 -26.743 1.00 84.12 272 ALA A O 1
ATOM 2115 N N . ALA A 1 273 ? 12.992 -9.128 -28.025 1.00 85.06 273 ALA A N 1
ATOM 2116 C CA . ALA A 1 273 ? 14.243 -8.921 -28.753 1.00 85.06 273 ALA A CA 1
ATOM 2117 C C . ALA A 1 273 ? 15.337 -8.250 -27.912 1.00 85.06 273 ALA A C 1
ATOM 2119 O O . ALA A 1 273 ? 16.516 -8.381 -28.230 1.00 85.06 273 ALA A O 1
ATOM 2120 N N . PHE A 1 274 ? 14.976 -7.590 -26.806 1.00 88.25 274 PHE A N 1
ATOM 2121 C CA . PHE A 1 274 ? 15.925 -6.854 -25.969 1.00 88.25 274 PHE A CA 1
ATOM 2122 C C . PHE A 1 274 ? 17.121 -7.712 -25.518 1.00 88.25 274 PHE A C 1
ATOM 2124 O O . PHE A 1 274 ? 18.272 -7.324 -25.697 1.00 88.25 274 PHE A O 1
ATOM 2131 N N . LYS A 1 275 ? 16.867 -8.905 -24.960 1.00 87.94 275 LYS A N 1
ATOM 2132 C CA . LYS A 1 275 ? 17.937 -9.782 -24.449 1.00 87.94 275 LYS A CA 1
ATOM 2133 C C . LYS A 1 275 ? 18.873 -10.289 -25.562 1.00 87.94 275 LYS A C 1
ATOM 2135 O O . LYS A 1 275 ? 20.084 -10.233 -25.354 1.00 87.94 275 LYS A O 1
ATOM 2140 N N . PRO A 1 276 ? 18.372 -10.798 -26.706 1.00 88.69 276 PRO A N 1
ATOM 2141 C CA . PRO A 1 276 ? 19.213 -11.129 -27.858 1.00 88.69 276 PRO A CA 1
ATOM 2142 C C . PRO A 1 276 ? 20.081 -9.966 -28.356 1.00 88.69 276 PRO A C 1
ATOM 2144 O O . PRO A 1 276 ? 21.288 -10.142 -28.515 1.00 88.69 276 PRO A O 1
ATOM 2147 N N . LEU A 1 277 ? 19.499 -8.774 -28.531 1.00 87.19 277 LEU A N 1
ATOM 2148 C CA . LEU A 1 277 ? 20.214 -7.583 -29.014 1.00 87.19 277 LEU A CA 1
ATOM 2149 C C . LEU A 1 277 ? 21.305 -7.144 -28.025 1.00 87.19 277 LEU A C 1
ATOM 2151 O O . LEU A 1 277 ? 22.445 -6.892 -28.416 1.00 87.19 277 LEU A O 1
ATOM 2155 N N . GLN A 1 278 ? 20.995 -7.168 -26.726 1.00 88.38 278 GLN A N 1
ATOM 2156 C CA . GLN A 1 278 ? 21.964 -6.881 -25.670 1.00 88.38 278 GLN A CA 1
ATOM 2157 C C . GLN A 1 278 ? 23.127 -7.886 -25.673 1.00 88.38 278 GLN A C 1
ATOM 2159 O O . GLN A 1 278 ? 24.285 -7.490 -25.561 1.00 88.38 278 GLN A O 1
ATOM 2164 N N . LYS A 1 279 ? 22.848 -9.187 -25.842 1.00 88.19 279 LYS A N 1
ATOM 2165 C CA . LYS A 1 279 ? 23.889 -10.229 -25.942 1.00 88.19 279 LYS A CA 1
ATOM 2166 C C . LYS A 1 279 ? 24.777 -10.067 -27.173 1.00 88.19 279 LYS A C 1
ATOM 2168 O O . LYS A 1 279 ? 25.948 -10.429 -27.118 1.00 88.19 279 LYS A O 1
ATOM 2173 N N . ARG A 1 280 ? 24.229 -9.539 -28.271 1.00 85.44 280 ARG A N 1
ATOM 2174 C CA . ARG A 1 280 ? 24.975 -9.244 -29.502 1.00 85.44 280 ARG A CA 1
ATOM 2175 C C . ARG A 1 280 ? 25.913 -8.040 -29.350 1.00 85.44 280 ARG A C 1
ATOM 2177 O O . ARG A 1 280 ? 26.780 -7.857 -30.199 1.00 85.44 280 ARG A O 1
ATOM 2184 N N . GLY A 1 281 ? 25.775 -7.274 -28.265 1.00 86.12 281 GLY A N 1
ATOM 2185 C CA . GLY A 1 281 ? 26.620 -6.127 -27.945 1.00 86.12 281 GLY A CA 1
ATOM 2186 C C . GLY A 1 281 ? 26.069 -4.787 -28.425 1.00 86.12 281 GLY A C 1
ATOM 2187 O O . GLY A 1 281 ? 26.808 -3.807 -28.391 1.00 86.12 281 GLY A O 1
ATOM 2188 N N . MET A 1 282 ? 24.801 -4.719 -28.851 1.00 87.19 282 MET A N 1
ATOM 2189 C CA . MET A 1 282 ? 24.159 -3.437 -29.155 1.00 87.19 282 MET A CA 1
ATOM 2190 C C . MET A 1 282 ? 24.015 -2.614 -27.873 1.00 87.19 282 MET A C 1
ATOM 2192 O O . MET A 1 282 ? 23.583 -3.133 -26.839 1.00 87.19 282 MET A O 1
ATOM 2196 N N . LYS A 1 283 ? 24.410 -1.340 -27.935 1.00 86.31 283 LYS A N 1
ATOM 2197 C CA . LYS A 1 283 ? 24.483 -0.457 -26.761 1.00 86.31 283 LYS A CA 1
ATOM 2198 C C . LYS A 1 283 ? 23.416 0.628 -26.759 1.00 86.31 283 LYS A C 1
ATOM 2200 O O . LYS A 1 283 ? 22.950 0.979 -25.677 1.00 86.31 283 LYS A O 1
ATOM 2205 N N . ASP A 1 284 ? 22.999 1.089 -27.930 1.00 89.06 284 ASP A N 1
ATOM 2206 C CA . ASP A 1 284 ? 22.164 2.274 -28.108 1.00 89.06 284 ASP A CA 1
ATOM 2207 C C . ASP A 1 284 ? 21.215 2.150 -29.318 1.00 89.06 284 ASP A C 1
ATOM 2209 O O . ASP A 1 284 ? 21.217 1.137 -30.032 1.00 89.06 284 ASP A O 1
ATOM 2213 N N . LEU A 1 285 ? 20.361 3.161 -29.506 1.00 86.25 285 LEU A N 1
ATOM 2214 C CA . LEU A 1 285 ? 19.426 3.258 -30.627 1.00 86.25 285 LEU A CA 1
ATOM 2215 C C . LEU A 1 285 ? 20.161 3.345 -31.969 1.00 86.25 285 LEU A C 1
ATOM 2217 O O . LEU A 1 285 ? 19.753 2.689 -32.922 1.00 86.25 285 LEU A O 1
ATOM 2221 N N . GLY A 1 286 ? 21.267 4.086 -32.046 1.00 83.88 286 GLY A N 1
ATOM 2222 C CA . GLY A 1 286 ? 22.068 4.231 -33.261 1.00 83.88 286 GLY A CA 1
ATOM 2223 C C . GLY A 1 286 ? 22.576 2.889 -33.793 1.00 83.88 286 GLY A C 1
ATOM 2224 O O . GLY A 1 286 ? 22.440 2.605 -34.984 1.00 83.88 286 GLY A O 1
ATOM 2225 N N . ALA A 1 287 ? 23.073 2.017 -32.913 1.00 85.44 287 ALA A N 1
ATOM 2226 C CA . ALA A 1 287 ? 23.493 0.663 -33.268 1.00 85.44 287 ALA A CA 1
ATOM 2227 C C . ALA A 1 287 ? 22.329 -0.198 -33.790 1.00 85.44 287 ALA A C 1
ATOM 2229 O O . ALA A 1 287 ? 22.518 -1.002 -34.703 1.00 85.44 287 ALA A O 1
ATOM 2230 N N . LEU A 1 288 ? 21.126 -0.021 -33.237 1.00 84.88 288 LEU A N 1
ATOM 2231 C CA . LEU A 1 288 ? 19.922 -0.708 -33.704 1.00 84.88 288 LEU A CA 1
ATOM 2232 C C . LEU A 1 288 ? 19.466 -0.187 -35.078 1.00 84.88 288 LEU A C 1
ATOM 2234 O O . LEU A 1 288 ? 19.146 -0.987 -35.954 1.00 84.88 288 LEU A O 1
ATOM 2238 N N . LEU A 1 289 ? 19.477 1.134 -35.280 1.00 83.12 289 LEU A N 1
ATOM 2239 C CA . LEU A 1 289 ? 19.134 1.784 -36.549 1.00 83.12 289 LEU A CA 1
ATOM 2240 C C . LEU A 1 289 ? 20.141 1.457 -37.662 1.00 83.12 289 LEU A C 1
ATOM 2242 O O . LEU A 1 289 ? 19.771 1.426 -38.836 1.00 83.12 289 LEU A O 1
ATOM 2246 N N . ALA A 1 290 ? 21.410 1.227 -37.318 1.00 81.50 290 ALA A N 1
ATOM 2247 C CA . ALA A 1 290 ? 22.439 0.801 -38.264 1.00 81.50 290 ALA A CA 1
ATOM 2248 C C . ALA A 1 290 ? 22.239 -0.654 -38.716 1.00 81.50 290 ALA A C 1
ATOM 2250 O O . ALA A 1 290 ? 22.433 -0.957 -39.888 1.00 81.50 290 ALA A O 1
ATOM 2251 N N . ALA A 1 291 ? 21.781 -1.525 -37.813 1.00 76.56 291 ALA A N 1
ATOM 2252 C CA . ALA A 1 291 ? 21.502 -2.936 -38.080 1.00 76.56 291 ALA A CA 1
ATOM 2253 C C . ALA A 1 291 ? 20.135 -3.181 -38.752 1.00 76.56 291 ALA A C 1
ATOM 2255 O O . ALA A 1 291 ? 19.632 -4.300 -38.718 1.00 76.56 291 ALA A O 1
ATOM 2256 N N . ALA A 1 292 ? 19.506 -2.150 -39.333 1.00 66.50 292 ALA A N 1
ATOM 2257 C CA . ALA A 1 292 ? 18.136 -2.174 -39.861 1.00 66.50 292 ALA A CA 1
ATOM 2258 C C . ALA A 1 292 ? 17.903 -3.117 -41.065 1.00 66.50 292 ALA A C 1
ATOM 2260 O O . ALA A 1 292 ? 16.828 -3.087 -41.662 1.00 66.50 292 ALA A O 1
ATOM 2261 N N . ASP A 1 293 ? 18.867 -3.967 -41.431 1.00 75.62 293 ASP A N 1
ATOM 2262 C CA . ASP A 1 293 ? 18.628 -5.053 -42.376 1.00 75.62 293 ASP A CA 1
ATOM 2263 C C . ASP A 1 293 ? 17.890 -6.211 -41.682 1.00 75.62 293 ASP A C 1
ATOM 2265 O O . ASP A 1 293 ? 18.355 -6.821 -40.713 1.00 75.62 293 ASP A O 1
ATOM 2269 N N . ARG A 1 294 ? 16.730 -6.563 -42.239 1.00 69.19 294 ARG A N 1
ATOM 2270 C CA . ARG A 1 294 ? 15.920 -7.722 -41.851 1.00 69.19 294 ARG A CA 1
ATOM 2271 C C . ARG A 1 294 ? 16.749 -9.003 -41.741 1.00 69.19 294 ARG A C 1
ATOM 2273 O O . ARG A 1 294 ? 16.543 -9.782 -40.807 1.00 69.19 294 ARG A O 1
ATOM 2280 N N . ASN A 1 295 ? 17.653 -9.244 -42.692 1.00 75.12 295 ASN A N 1
ATOM 2281 C CA . ASN A 1 295 ? 18.468 -10.460 -42.712 1.00 75.12 295 ASN A CA 1
ATOM 2282 C C . ASN A 1 295 ? 19.505 -10.457 -41.586 1.00 75.12 295 ASN A C 1
ATOM 2284 O O . ASN A 1 295 ? 19.751 -11.496 -40.970 1.00 75.12 295 ASN A O 1
ATOM 2288 N N . GLU A 1 296 ? 20.057 -9.288 -41.271 1.00 78.69 296 GLU A N 1
ATOM 2289 C CA . GLU A 1 296 ? 20.997 -9.111 -40.171 1.00 78.69 296 GLU A CA 1
ATOM 2290 C C . GLU A 1 296 ? 20.303 -9.328 -38.817 1.00 78.69 296 GLU A C 1
ATOM 2292 O O . GLU A 1 296 ? 20.783 -10.124 -38.006 1.00 78.69 296 GLU A O 1
ATOM 2297 N N . LEU A 1 297 ? 19.115 -8.750 -38.602 1.00 79.88 297 LEU A N 1
ATOM 2298 C CA . LEU A 1 297 ? 18.340 -8.934 -37.365 1.00 79.88 297 LEU A CA 1
ATOM 2299 C C . LEU A 1 297 ? 17.835 -10.371 -37.182 1.00 79.88 297 LEU A C 1
ATOM 2301 O O . LEU A 1 297 ? 17.896 -10.907 -36.074 1.00 79.88 297 LEU A O 1
ATOM 2305 N N . ALA A 1 298 ? 17.369 -11.020 -38.253 1.00 77.06 298 ALA A N 1
ATOM 2306 C CA . ALA A 1 298 ? 16.916 -12.413 -38.210 1.00 77.06 298 ALA A CA 1
ATOM 2307 C C . ALA A 1 298 ? 18.067 -13.419 -38.019 1.00 77.06 298 ALA A C 1
ATOM 2309 O O . ALA A 1 298 ? 17.823 -14.554 -37.607 1.00 77.06 298 ALA A O 1
ATOM 2310 N N . SER A 1 299 ? 19.315 -13.018 -38.293 1.00 81.00 299 SER A N 1
ATOM 2311 C CA . SER A 1 299 ? 20.501 -13.842 -38.028 1.00 81.00 299 SER A CA 1
ATOM 2312 C C . SER A 1 299 ? 20.897 -13.880 -36.543 1.00 81.00 299 SER A C 1
ATOM 2314 O O . SER A 1 299 ? 21.678 -14.739 -36.124 1.00 81.00 299 SER A O 1
ATOM 2316 N N . ILE A 1 300 ? 20.354 -12.974 -35.719 1.00 82.38 300 ILE A N 1
ATOM 2317 C CA . ILE A 1 300 ? 20.652 -12.911 -34.287 1.00 82.38 300 ILE A CA 1
ATOM 2318 C C . ILE A 1 300 ? 19.952 -14.064 -33.565 1.00 82.38 300 ILE A C 1
ATOM 2320 O O . ILE A 1 300 ? 18.725 -14.167 -33.528 1.00 82.38 300 ILE A O 1
ATOM 2324 N N . SER A 1 301 ? 20.747 -14.911 -32.910 1.00 80.19 301 SER A N 1
ATOM 2325 C CA . SER A 1 301 ? 20.238 -16.026 -32.108 1.00 80.19 301 SER A CA 1
ATOM 2326 C C . SER A 1 301 ? 19.231 -15.550 -31.051 1.00 80.19 301 SER A C 1
ATOM 2328 O O . SER A 1 301 ? 19.556 -14.752 -30.168 1.00 80.19 301 SER A O 1
ATOM 2330 N N . GLY A 1 302 ? 17.997 -16.055 -31.144 1.00 80.50 302 GLY A N 1
ATOM 2331 C CA . GLY A 1 302 ? 16.878 -15.682 -30.274 1.00 80.50 302 GLY A CA 1
ATOM 2332 C C . GLY A 1 302 ? 15.911 -14.645 -30.860 1.00 80.50 302 GLY A C 1
ATOM 2333 O O . GLY A 1 302 ? 14.902 -14.357 -30.217 1.00 80.50 302 GLY A O 1
ATOM 2334 N N . ILE A 1 303 ? 16.167 -14.121 -32.064 1.00 83.50 303 ILE A N 1
ATOM 2335 C CA . ILE A 1 303 ? 15.227 -13.280 -32.820 1.00 83.50 303 ILE A CA 1
ATOM 2336 C C . ILE A 1 303 ? 14.654 -14.105 -33.977 1.00 83.50 303 ILE A C 1
ATOM 2338 O O . ILE A 1 303 ? 15.366 -14.516 -34.885 1.00 83.50 303 ILE A O 1
ATOM 2342 N N . GLY A 1 304 ? 13.350 -14.386 -33.936 1.00 84.00 304 GLY A N 1
ATOM 2343 C CA . GLY A 1 304 ? 12.650 -15.055 -35.039 1.00 84.00 304 GLY A CA 1
ATOM 2344 C C . GLY A 1 304 ? 12.236 -14.075 -36.140 1.00 84.00 304 GLY A C 1
ATOM 2345 O O . GLY A 1 304 ? 12.139 -12.876 -35.892 1.00 84.00 304 GLY A O 1
ATOM 2346 N N . LYS A 1 305 ? 11.894 -14.593 -37.331 1.00 83.19 305 LYS A N 1
ATOM 2347 C CA . LYS A 1 305 ? 11.469 -13.788 -38.498 1.00 83.19 305 LYS A CA 1
ATOM 2348 C C . LYS A 1 305 ? 10.370 -12.770 -38.164 1.00 83.19 305 LYS A C 1
ATOM 2350 O O . LYS A 1 305 ? 10.532 -11.597 -38.445 1.00 83.19 305 LYS A O 1
ATOM 2355 N N . SER A 1 306 ? 9.313 -13.191 -37.465 1.00 84.19 306 SER A N 1
ATOM 2356 C CA . SER A 1 306 ? 8.219 -12.288 -37.065 1.00 84.19 306 SER A CA 1
ATOM 2357 C C . SER A 1 306 ? 8.662 -11.173 -36.107 1.00 84.19 306 SER A C 1
ATOM 2359 O O . SER A 1 306 ? 8.119 -10.074 -36.150 1.00 84.19 306 SER A O 1
ATOM 2361 N N . THR A 1 307 ? 9.639 -11.435 -35.236 1.00 84.25 307 THR A N 1
ATOM 2362 C CA . THR A 1 307 ? 10.188 -10.414 -34.333 1.00 84.25 307 THR A CA 1
ATOM 2363 C C . THR A 1 307 ? 11.101 -9.456 -35.091 1.00 84.25 307 THR A C 1
ATOM 2365 O O . THR A 1 307 ? 11.044 -8.260 -34.836 1.00 84.25 307 THR A O 1
ATOM 2368 N N . ALA A 1 308 ? 11.902 -9.964 -36.033 1.00 83.12 308 ALA A N 1
ATOM 2369 C CA . ALA A 1 308 ? 12.721 -9.139 -36.916 1.00 83.12 308 ALA A CA 1
ATOM 2370 C C . ALA A 1 308 ? 11.850 -8.216 -37.783 1.00 83.12 308 ALA A C 1
ATOM 2372 O O . ALA A 1 308 ? 12.123 -7.025 -37.839 1.00 83.12 308 ALA A O 1
ATOM 2373 N N . ASP A 1 309 ? 10.755 -8.729 -38.354 1.00 84.12 309 ASP A N 1
ATOM 2374 C CA . ASP A 1 309 ? 9.812 -7.940 -39.161 1.00 84.12 309 ASP A CA 1
ATOM 2375 C C . ASP A 1 309 ? 9.222 -6.771 -38.354 1.00 84.12 309 ASP A C 1
ATOM 2377 O O . ASP A 1 309 ? 9.240 -5.634 -38.809 1.00 84.12 309 ASP A O 1
ATOM 2381 N N . LYS A 1 310 ? 8.802 -7.027 -37.107 1.00 84.38 310 LYS A N 1
ATOM 2382 C CA . LYS A 1 310 ? 8.289 -5.984 -36.200 1.00 84.38 310 LYS A CA 1
ATOM 2383 C C . LYS A 1 310 ? 9.343 -4.956 -35.791 1.00 84.38 310 LYS A C 1
ATOM 2385 O O . LYS A 1 310 ? 8.997 -3.814 -35.517 1.00 84.38 310 LYS A O 1
ATOM 2390 N N . LEU A 1 311 ? 10.609 -5.362 -35.678 1.00 84.38 311 LEU A N 1
ATOM 2391 C CA . LEU A 1 311 ? 11.702 -4.437 -35.373 1.00 84.38 311 LEU A CA 1
ATOM 2392 C C . LEU A 1 311 ? 12.010 -3.541 -36.567 1.00 84.38 311 LEU A C 1
ATOM 2394 O O . LEU A 1 311 ? 12.199 -2.350 -36.369 1.00 84.38 311 LEU A O 1
ATOM 2398 N N . VAL A 1 312 ? 12.036 -4.097 -37.780 1.00 84.44 312 VAL A N 1
ATOM 2399 C CA . VAL A 1 312 ? 12.222 -3.315 -39.008 1.00 84.44 312 VAL A CA 1
ATOM 2400 C C . VAL A 1 312 ? 11.076 -2.321 -39.170 1.00 84.44 312 VAL A C 1
ATOM 2402 O O . VAL A 1 312 ? 11.341 -1.140 -39.333 1.00 84.44 312 VAL A O 1
ATOM 2405 N N . GLU A 1 313 ? 9.825 -2.757 -39.000 1.00 84.94 313 GLU A N 1
ATOM 2406 C CA . GLU A 1 313 ? 8.647 -1.879 -39.050 1.00 84.94 313 GLU A CA 1
ATOM 2407 C C . GLU A 1 313 ? 8.724 -0.744 -38.012 1.00 84.94 313 GLU A C 1
ATOM 2409 O O . GLU A 1 313 ? 8.491 0.420 -38.338 1.00 84.94 313 GLU A O 1
ATOM 2414 N N . LEU A 1 314 ? 9.113 -1.060 -36.770 1.00 83.00 314 LEU A N 1
ATOM 2415 C CA . LEU A 1 314 ? 9.346 -0.068 -35.716 1.00 83.00 314 LEU A CA 1
ATOM 2416 C C . LEU A 1 314 ? 10.441 0.936 -36.123 1.00 83.00 314 LEU A C 1
ATOM 2418 O O . LEU A 1 314 ? 10.254 2.139 -35.974 1.00 83.00 314 LEU A O 1
ATOM 2422 N N . ILE A 1 315 ? 11.570 0.450 -36.642 1.00 81.50 315 ILE A N 1
ATOM 2423 C CA . ILE A 1 315 ? 12.703 1.283 -37.063 1.00 81.50 315 ILE A CA 1
ATOM 2424 C C . ILE A 1 315 ? 12.326 2.176 -38.250 1.00 81.50 315 ILE A C 1
ATOM 2426 O O . ILE A 1 315 ? 12.673 3.353 -38.257 1.00 81.50 315 ILE A O 1
ATOM 2430 N N . GLU A 1 316 ? 11.613 1.645 -39.242 1.00 81.56 316 GLU A N 1
ATOM 2431 C CA . GLU A 1 316 ? 11.177 2.381 -40.433 1.00 81.56 316 GLU A CA 1
ATOM 2432 C C . GLU A 1 316 ? 10.165 3.472 -40.083 1.00 81.56 316 GLU A C 1
ATOM 2434 O O . GLU A 1 316 ? 10.318 4.605 -40.535 1.00 81.56 316 GLU A O 1
ATOM 2439 N N . THR A 1 317 ? 9.199 3.168 -39.210 1.00 78.38 317 THR A N 1
ATOM 2440 C CA . THR A 1 317 ? 8.186 4.132 -38.741 1.00 78.38 317 THR A CA 1
ATOM 2441 C C . THR A 1 317 ? 8.820 5.343 -38.048 1.00 78.38 317 THR A C 1
ATOM 2443 O O . THR A 1 317 ? 8.313 6.458 -38.158 1.00 78.38 317 THR A O 1
ATOM 2446 N N . HIS A 1 318 ? 9.947 5.139 -37.361 1.00 68.38 318 HIS A N 1
ATOM 2447 C CA . HIS A 1 318 ? 10.652 6.176 -36.602 1.00 68.38 318 HIS A CA 1
ATOM 2448 C C . HIS A 1 318 ? 11.887 6.749 -37.325 1.00 68.38 318 HIS A C 1
ATOM 2450 O O . HIS A 1 318 ? 12.578 7.593 -36.769 1.00 68.38 318 HIS A O 1
ATOM 2456 N N . ARG A 1 319 ? 12.163 6.332 -38.572 1.00 67.75 319 ARG A N 1
ATOM 2457 C CA . ARG A 1 319 ? 13.204 6.919 -39.444 1.00 67.75 319 ARG A CA 1
ATOM 2458 C C . ARG A 1 319 ? 12.698 8.085 -40.301 1.00 67.75 319 ARG A C 1
ATOM 2460 O O . ARG A 1 319 ? 13.508 8.778 -40.908 1.00 67.75 319 ARG A O 1
ATOM 2467 N N . THR A 1 320 ? 11.380 8.233 -40.428 1.00 51.59 320 THR A N 1
ATOM 2468 C CA . THR A 1 320 ? 10.711 9.182 -41.339 1.00 51.59 320 THR A CA 1
ATOM 2469 C C . THR A 1 320 ? 10.215 10.468 -40.670 1.00 51.59 320 THR A C 1
ATOM 2471 O O . THR A 1 320 ? 9.509 11.244 -41.314 1.00 51.59 320 THR A O 1
ATOM 2474 N N . VAL A 1 321 ? 10.571 10.692 -39.405 1.00 41.62 321 VAL A N 1
ATOM 2475 C CA . VAL A 1 321 ? 10.341 11.937 -38.649 1.00 41.62 321 VAL A CA 1
ATOM 2476 C C . VAL A 1 321 ? 11.692 12.585 -38.383 1.00 41.62 321 VAL A C 1
ATOM 2478 O O . VAL A 1 321 ? 11.771 13.825 -38.521 1.00 41.62 321 VAL A O 1
#

Secondary structure (DSSP, 8-state):
----EEE-SHHHHHTS-TTTHHHHHHHHHHHHHHHHHHHHHHHHTTSS-TTPPP----EEE---THHHHHHHHHTT--TT-BGGGSSS-HHHHHHHHHTT--BHHHHHTSBHHHHHTSTT--HHHHHHHHHHHHHTT--PBPPSSHHHHHHHHHHHHHHS-HHHHHHHHTT--TTSBGGGG---HHHHHHHHHTT--BHHHHHTS-HHHHHHHS-HHHHHHHHHHHHHTT---SSPPPHHHHHHTTSS-GGGPPPP--TT-BTTTSHHHHGGGHHHHHHHT--BHHHHHHT--HHHHHTSTT--HHHHHHHHHHHHHTT--

pLDDT: mean 79.93, std 8.82, range [35.88, 93.12]

Foldseek 3Di:
DFDWDKDQDPVSLVPDPPVCSVVQVVQVVVVLVVQVVVVVVCVVVVVDDPPDDRDDGIDTDTRPCPVVVLVVVLVVAEQAAFPVPDPDDPQLSVQCVVVVNGGLVSQQAAAPVSSVVDPPRDPVNLVVSQVSQVSHPGGHDADPDPVSNLQVLLCVLVVDDPVVSLVQLAQFDQAAFPSSLSADPVLNVLCVVVVGGTNVVVQADDLVNCPVSDDLQSSLSLQVSLVSHVRRHPDDDDPQSCVSSPNDDLVRDDDDLDFAAFLSSVCSQLPQVSVLCVVVPDTGNVSLLVQLDLVSSCPGPRQHSVSSVSSNVVSVVSVVD